Protein AF-A0A9W6P250-F1 (afdb_monomer)

Nearest PDB structures (foldseek):
  8t8f-assembly1_E  TM=4.860E-01  e=4.237E+00  Saccharomyces cerevisiae W303
  5y05-assembly1_A  TM=2.561E-01  e=8.792E+00  Mycolicibacterium smegmatis MC2 155

pLDDT: mean 87.04, std 11.25, range [36.97, 97.5]

Sequence (200 aa):
MFTAMTPAPVFSLAELEAMNHQEFKAIVSGNLGDEHEELWELLSGIKLYPRTRAVLVDLLQTIALHANTERVELDRLKAECLAEGPEARSRFFGARSDYESRKRRRNGFKRLVEARMQRLKTAKRNNHETHQARNHDRHRLGLCNLALAVHQHRDSMLEEGITPDKHDLVLWEALEKIEVEMGGRVISLAQAIEYGHWTD

Secondary structure (DSSP, 8-state):
-----PPPP---HHHHHHS-HHHHHHHHHHT-SGGGHHHHHHHTSTTTHHHHHHHHHHHHHHHHHHHHHHHHHHHHHHHHHHHH-GGGHHHHHHHHHHHHHHHHHHHHHHHHHHHHHHHHHHHHHHHHHHHHHHHHHHHHHHHHHHHHHHHHHHHHHHHTTPPPPHHHHHHHHHHHH-EEEETTEEEEHHHHHHTTSS--

Mean predicted aligned error: 10.79 Å

Radius of gyration: 32.38 Å; Cα contacts (8 Å, |Δi|>4): 98; chains: 1; bounding box: 68×55×90 Å

Solvent-accessible surface area (backbone atoms only — not comparable to full-atom values): 11361 Å² total; per-residue (Å²): 135,84,76,79,80,71,78,71,84,87,76,53,72,68,58,66,68,70,46,54,74,66,59,45,41,50,52,56,69,75,52,54,58,83,86,39,56,71,60,51,54,57,43,47,30,83,86,37,30,66,59,47,50,50,46,51,52,50,50,54,50,51,52,52,51,51,54,50,52,55,48,52,52,50,53,51,47,46,53,52,26,62,74,69,35,80,80,35,45,60,61,45,52,53,55,50,51,53,48,53,55,51,50,51,54,51,52,52,54,49,51,39,50,50,53,52,51,50,50,44,51,50,52,51,48,53,53,49,53,53,51,48,51,53,49,50,52,52,50,49,51,52,51,49,53,49,51,49,54,54,50,53,51,52,52,52,33,60,74,70,67,52,83,75,52,73,68,52,53,53,56,53,51,49,34,58,69,41,71,45,82,55,96,95,40,78,42,30,48,48,55,40,43,76,70,58,76,60,69,136

Structure (mmCIF, N/CA/C/O backbone):
data_AF-A0A9W6P250-F1
#
_entry.id   AF-A0A9W6P250-F1
#
loop_
_atom_site.group_PDB
_atom_site.id
_atom_site.type_symbol
_atom_site.label_atom_id
_atom_site.label_alt_id
_atom_site.label_comp_id
_atom_site.label_asym_id
_atom_site.label_entity_id
_atom_site.label_seq_id
_atom_site.pdbx_PDB_ins_code
_atom_site.Cartn_x
_atom_site.Cartn_y
_atom_site.Cartn_z
_atom_site.occupancy
_atom_site.B_iso_or_equiv
_atom_site.auth_seq_id
_atom_site.auth_comp_id
_atom_site.auth_asym_id
_atom_site.auth_atom_id
_atom_site.pdbx_PDB_model_num
ATOM 1 N N . MET A 1 1 ? 12.277 31.269 -12.323 1.00 36.97 1 MET A N 1
ATOM 2 C CA . MET A 1 1 ? 11.234 30.702 -13.204 1.00 36.97 1 MET A CA 1
ATOM 3 C C . MET A 1 1 ? 10.241 30.006 -12.288 1.00 36.97 1 MET A C 1
ATOM 5 O O . MET A 1 1 ? 10.589 28.980 -11.725 1.00 36.97 1 MET A O 1
ATOM 9 N N . PHE A 1 2 ? 9.098 30.633 -12.010 1.00 37.00 2 PHE A N 1
ATOM 10 C CA . PHE A 1 2 ? 8.054 30.036 -11.175 1.00 37.00 2 PHE A CA 1
ATOM 11 C C . PHE 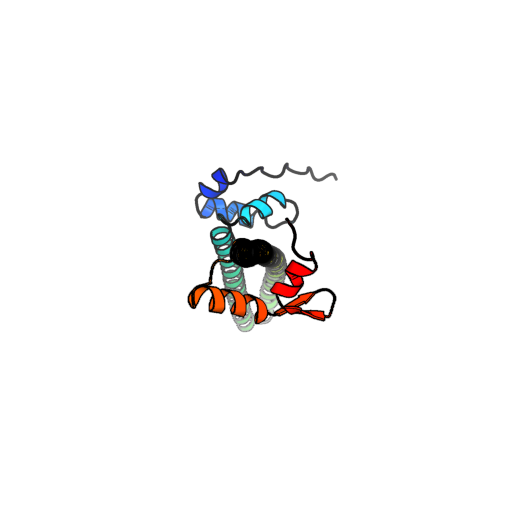A 1 2 ? 7.327 28.985 -12.013 1.00 37.00 2 PHE A C 1
ATOM 13 O O . PHE A 1 2 ? 6.657 29.328 -12.985 1.00 37.00 2 PHE A O 1
ATOM 20 N N . THR A 1 3 ? 7.507 27.709 -11.683 1.00 41.84 3 THR A N 1
ATOM 21 C CA . THR A 1 3 ? 6.688 26.630 -12.232 1.00 41.84 3 THR A CA 1
ATOM 22 C C . THR A 1 3 ? 5.269 26.869 -11.734 1.00 41.84 3 THR A C 1
ATOM 24 O O . THR A 1 3 ? 5.033 26.857 -10.527 1.00 41.84 3 THR A O 1
ATOM 27 N N . ALA A 1 4 ? 4.339 27.160 -12.642 1.00 40.16 4 ALA A N 1
ATOM 28 C CA . ALA A 1 4 ? 2.928 27.249 -12.305 1.00 40.16 4 ALA A CA 1
ATOM 29 C C . ALA A 1 4 ? 2.511 25.916 -11.667 1.00 40.16 4 ALA A C 1
ATOM 31 O O . ALA A 1 4 ? 2.527 24.882 -12.337 1.00 40.16 4 ALA A O 1
ATOM 32 N N . MET A 1 5 ? 2.198 25.933 -10.366 1.00 43.16 5 MET A N 1
ATOM 33 C CA . MET A 1 5 ? 1.548 24.812 -9.692 1.00 43.16 5 MET A CA 1
ATOM 34 C C . MET A 1 5 ? 0.219 24.605 -10.406 1.00 43.16 5 MET A C 1
ATOM 36 O O . MET A 1 5 ? -0.715 25.390 -10.255 1.00 43.16 5 MET A O 1
ATOM 40 N N . THR A 1 6 ? 0.174 23.597 -11.269 1.00 49.22 6 THR A N 1
ATOM 41 C CA . THR A 1 6 ? -1.078 23.154 -11.871 1.00 49.22 6 THR A CA 1
ATOM 42 C C . THR A 1 6 ? -1.951 22.700 -10.700 1.00 49.22 6 THR A C 1
ATOM 44 O O . THR A 1 6 ? -1.453 21.923 -9.881 1.00 49.22 6 THR A O 1
ATOM 47 N N . PRO A 1 7 ? -3.177 23.229 -10.531 1.00 53.69 7 PRO A N 1
ATOM 48 C CA . PRO A 1 7 ? -4.019 22.841 -9.408 1.00 53.69 7 PRO A CA 1
ATOM 49 C C . PRO A 1 7 ? -4.173 21.321 -9.426 1.00 53.69 7 PRO A C 1
ATOM 51 O O . PRO A 1 7 ? -4.447 20.741 -10.481 1.00 53.69 7 PRO A O 1
ATOM 54 N N . ALA A 1 8 ? -3.919 20.683 -8.281 1.00 57.66 8 ALA A N 1
ATOM 55 C CA . ALA A 1 8 ? -4.040 19.241 -8.161 1.00 57.66 8 ALA A CA 1
ATOM 56 C C . ALA A 1 8 ? -5.457 18.839 -8.603 1.00 57.66 8 ALA A C 1
ATOM 58 O O . ALA A 1 8 ? -6.427 19.471 -8.171 1.00 57.66 8 ALA A O 1
ATOM 59 N N . PRO A 1 9 ? -5.604 17.849 -9.496 1.00 62.81 9 PRO A N 1
ATOM 60 C CA . PRO A 1 9 ? -6.921 17.401 -9.909 1.00 62.81 9 PRO A CA 1
ATOM 61 C C . PRO A 1 9 ? -7.667 16.862 -8.684 1.00 62.81 9 PRO A C 1
ATOM 63 O O . PRO A 1 9 ? -7.231 15.906 -8.042 1.00 62.81 9 PRO A O 1
ATOM 66 N N . VAL A 1 10 ? -8.779 17.513 -8.345 1.00 75.25 10 VAL A N 1
ATOM 67 C CA . VAL A 1 10 ? -9.647 17.100 -7.243 1.00 75.25 10 VAL A CA 1
ATOM 68 C C . VAL A 1 10 ? -10.503 15.951 -7.756 1.00 75.25 10 VAL A C 1
ATOM 70 O O . VAL A 1 10 ? -11.406 16.163 -8.559 1.00 75.25 10 VAL A O 1
ATOM 73 N N . PHE A 1 11 ? -10.191 14.732 -7.324 1.00 83.50 11 PHE A N 1
ATOM 74 C CA . PHE A 1 11 ? -10.988 13.547 -7.627 1.00 83.50 11 PHE A CA 1
ATOM 75 C C . PHE A 1 11 ? -11.853 13.183 -6.428 1.00 83.50 11 PHE A C 1
ATOM 77 O O . PHE A 1 11 ? -11.370 13.110 -5.299 1.00 83.50 11 PHE A O 1
ATOM 84 N N . SER A 1 12 ? -13.121 12.883 -6.671 1.00 87.25 12 SER A N 1
ATOM 85 C CA . SER A 1 12 ? -13.984 12.254 -5.679 1.00 87.25 12 SER A CA 1
ATOM 86 C C . SER A 1 12 ? -13.833 10.730 -5.699 1.00 87.25 12 SER A C 1
ATOM 88 O O . SER A 1 12 ? -13.485 10.112 -6.709 1.00 87.25 12 SER A O 1
ATOM 90 N N . LEU A 1 13 ? -14.154 10.089 -4.572 1.00 86.56 13 LEU A N 1
ATOM 91 C CA . LEU A 1 13 ? -14.178 8.627 -4.467 1.00 86.56 13 LEU A CA 1
ATOM 92 C C . LEU A 1 13 ? -15.123 7.991 -5.503 1.00 86.56 13 LEU A C 1
ATOM 94 O O . LEU A 1 13 ? -14.776 6.978 -6.103 1.00 86.56 13 LEU A O 1
ATOM 98 N N . ALA A 1 14 ? -16.292 8.599 -5.730 1.00 88.19 14 ALA A N 1
ATOM 99 C CA . ALA A 1 14 ? -17.288 8.102 -6.676 1.00 88.19 14 ALA A CA 1
ATOM 100 C C . ALA A 1 14 ? -16.776 8.129 -8.125 1.00 88.19 14 ALA A C 1
ATOM 102 O O . ALA A 1 14 ? -16.990 7.173 -8.869 1.00 88.19 14 ALA A O 1
ATOM 103 N N . GLU A 1 15 ? -16.051 9.181 -8.512 1.00 90.38 15 GLU A N 1
ATOM 104 C CA . GLU A 1 15 ? -15.435 9.273 -9.840 1.00 90.38 15 GLU A CA 1
ATOM 105 C C . GLU A 1 15 ? -14.370 8.189 -10.029 1.00 90.38 15 GLU A C 1
ATOM 107 O O . GLU A 1 15 ? -14.387 7.481 -11.032 1.00 90.38 15 GLU A O 1
ATOM 112 N N . LEU A 1 16 ? -13.485 7.994 -9.045 1.00 91.19 16 LEU A N 1
ATOM 113 C CA . LEU A 1 16 ? -12.437 6.967 -9.109 1.00 91.19 16 LEU A CA 1
ATOM 114 C C . LEU A 1 16 ? -13.002 5.537 -9.146 1.00 91.19 16 LEU A C 1
ATOM 116 O O . LEU A 1 16 ? -12.419 4.653 -9.780 1.00 91.19 16 LEU A O 1
ATOM 120 N N . GLU A 1 17 ? -14.126 5.294 -8.471 1.00 90.50 17 GLU A N 1
ATOM 121 C CA . GLU A 1 17 ? -14.834 4.012 -8.518 1.00 90.50 17 GLU A CA 1
ATOM 122 C C . GLU A 1 17 ? -15.457 3.760 -9.897 1.00 90.50 17 GLU A C 1
ATOM 124 O O . GLU A 1 17 ? -15.308 2.659 -10.434 1.00 90.50 17 GLU A O 1
ATOM 129 N N . ALA A 1 18 ? -16.092 4.779 -10.483 1.00 92.56 18 ALA A N 1
ATOM 130 C CA . ALA A 1 18 ? -16.782 4.692 -11.769 1.00 92.56 18 ALA A CA 1
ATOM 131 C C . ALA A 1 18 ? -15.837 4.602 -12.981 1.00 92.56 18 ALA A C 1
ATOM 133 O O . ALA A 1 18 ? -16.236 4.082 -14.024 1.00 92.56 18 ALA A O 1
ATOM 134 N N . MET A 1 19 ? -14.593 5.080 -12.858 1.00 93.75 19 MET A N 1
ATOM 135 C CA . MET A 1 19 ? -13.595 5.010 -13.931 1.00 93.75 19 MET A CA 1
ATOM 136 C C . MET A 1 19 ? -13.362 3.577 -14.401 1.00 93.75 19 MET A C 1
ATOM 138 O O . MET A 1 19 ? -13.352 2.629 -13.606 1.00 93.75 19 MET A O 1
ATOM 142 N N . ASN A 1 20 ? -13.051 3.412 -15.685 1.00 94.69 20 ASN A N 1
ATOM 143 C CA . ASN A 1 20 ? -12.596 2.127 -16.203 1.00 94.69 20 ASN A CA 1
ATOM 144 C C . ASN A 1 20 ? -11.136 1.840 -15.788 1.00 94.69 20 ASN A C 1
ATOM 146 O O . ASN A 1 20 ? -10.434 2.679 -15.216 1.00 94.69 20 ASN A O 1
ATOM 150 N N . HIS A 1 21 ? -10.658 0.613 -16.018 1.00 92.06 21 HIS A N 1
ATOM 151 C CA . HIS A 1 21 ? -9.320 0.212 -15.571 1.00 92.06 21 HIS A CA 1
ATOM 152 C C . HIS A 1 21 ? -8.196 1.060 -16.193 1.00 92.06 21 HIS A C 1
ATOM 154 O O . HIS A 1 21 ? -7.233 1.377 -15.498 1.00 92.06 21 HIS A O 1
ATOM 160 N N . GLN A 1 22 ? -8.321 1.443 -17.466 1.00 92.81 22 GLN A N 1
ATOM 161 C CA . GLN A 1 22 ? -7.284 2.185 -18.187 1.00 92.81 22 GLN A CA 1
ATOM 162 C C . GLN A 1 22 ? -7.201 3.642 -17.730 1.00 92.81 22 GLN A C 1
ATOM 164 O O . GLN A 1 22 ? -6.106 4.133 -17.471 1.00 92.81 22 GLN A O 1
ATOM 169 N N . GLU A 1 23 ? -8.343 4.302 -17.551 1.00 93.69 23 GLU A N 1
ATOM 170 C CA . GLU A 1 23 ? -8.427 5.654 -16.985 1.00 93.69 23 GLU A CA 1
ATOM 171 C C . GLU A 1 23 ? -7.832 5.686 -15.580 1.00 93.69 23 GLU A C 1
ATOM 173 O O . GLU A 1 23 ? -6.948 6.485 -15.283 1.00 93.69 23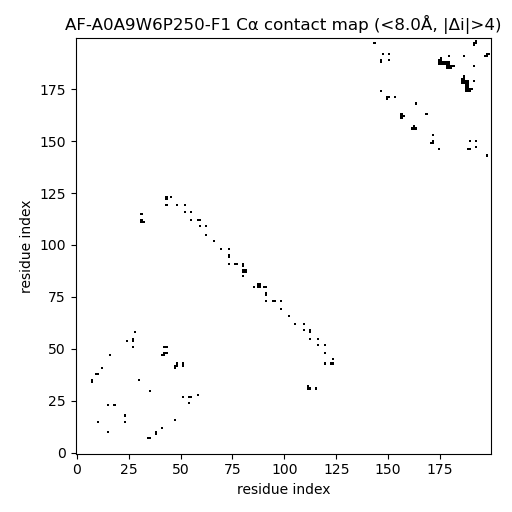 GLU A O 1
ATOM 178 N N . PHE A 1 24 ? -8.242 4.737 -14.738 1.00 94.31 24 PHE A N 1
ATOM 179 C CA . PHE A 1 24 ? -7.730 4.627 -13.380 1.00 94.31 24 PHE A CA 1
ATOM 180 C C . PHE A 1 24 ? -6.215 4.375 -13.361 1.00 94.31 24 PHE A C 1
ATOM 182 O O . PHE A 1 24 ? -5.486 4.998 -12.589 1.00 94.31 24 PHE A O 1
ATOM 189 N N . LYS A 1 25 ? -5.708 3.506 -14.244 1.00 94.94 25 LYS A N 1
ATOM 190 C CA . LYS A 1 25 ? -4.267 3.271 -14.400 1.00 94.94 25 LYS A CA 1
ATOM 191 C C . LYS A 1 25 ? -3.529 4.535 -14.844 1.00 94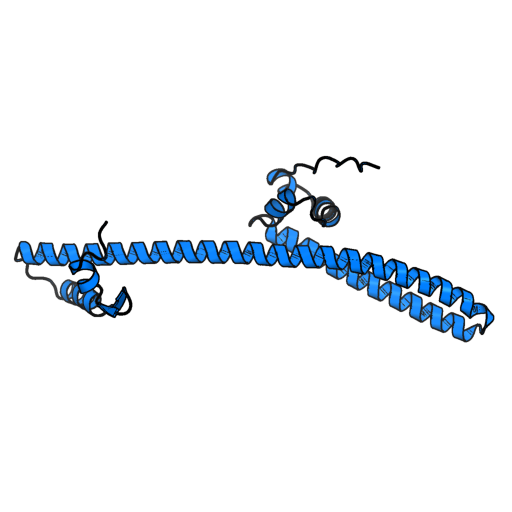.94 25 LYS A C 1
ATOM 193 O O . LYS A 1 25 ? -2.462 4.823 -14.301 1.00 94.94 25 LYS A O 1
ATOM 198 N N . ALA A 1 26 ? -4.086 5.298 -15.784 1.00 93.75 26 ALA A N 1
ATOM 199 C CA . ALA A 1 26 ? -3.510 6.560 -16.236 1.00 93.75 26 ALA A CA 1
ATOM 200 C C . ALA A 1 26 ? -3.403 7.564 -15.078 1.00 93.75 26 ALA A C 1
ATOM 202 O O . ALA A 1 26 ? -2.320 8.104 -14.857 1.00 93.75 26 ALA A O 1
ATOM 203 N N . ILE A 1 27 ? -4.460 7.714 -14.271 1.00 93.31 27 ILE A N 1
ATOM 204 C CA . ILE A 1 27 ? -4.444 8.565 -13.073 1.00 93.31 27 ILE A CA 1
ATOM 205 C C . ILE A 1 27 ? -3.381 8.103 -12.075 1.00 93.31 27 ILE A C 1
ATOM 207 O O . ILE A 1 27 ? -2.531 8.898 -11.680 1.00 93.31 27 ILE A O 1
ATOM 211 N N . VAL A 1 28 ? -3.353 6.821 -11.705 1.00 93.69 28 VAL A N 1
ATOM 212 C CA . VAL A 1 28 ? -2.367 6.312 -10.736 1.00 93.69 28 VAL A CA 1
ATOM 213 C C . VAL A 1 28 ? -0.932 6.506 -11.237 1.00 93.69 28 VAL A C 1
ATOM 215 O O . VAL A 1 28 ? -0.065 6.924 -10.474 1.00 93.69 28 VAL A O 1
ATOM 218 N N . SER A 1 29 ? -0.667 6.217 -12.514 1.00 93.25 29 SER A N 1
ATOM 219 C CA . SER A 1 29 ? 0.679 6.320 -13.095 1.00 93.25 29 SER A CA 1
ATOM 220 C C . SER A 1 29 ? 1.143 7.762 -13.328 1.00 93.25 29 SER A C 1
ATOM 222 O O . SER A 1 29 ? 2.336 8.036 -13.208 1.00 93.25 29 SER A O 1
ATOM 224 N N . GLY A 1 30 ? 0.216 8.676 -13.629 1.00 91.75 30 GLY A N 1
ATOM 225 C CA . GLY A 1 30 ? 0.497 10.094 -13.848 1.00 91.75 30 GLY A CA 1
ATOM 226 C C . GLY A 1 30 ? 0.711 10.884 -12.557 1.00 91.75 30 GLY A C 1
ATOM 227 O O . GLY A 1 30 ? 1.373 11.911 -12.593 1.00 91.75 30 GLY A O 1
ATOM 228 N N . ASN A 1 31 ? 0.212 10.382 -11.423 1.00 92.38 31 ASN A N 1
ATOM 229 C CA . ASN A 1 31 ? 0.215 11.089 -10.140 1.00 92.38 31 ASN A CA 1
ATOM 230 C C . ASN A 1 31 ? 1.065 10.368 -9.072 1.00 92.38 31 ASN A C 1
ATOM 232 O O . ASN A 1 31 ? 0.695 10.326 -7.903 1.00 92.38 31 ASN A O 1
ATOM 236 N N . LEU A 1 32 ? 2.195 9.751 -9.442 1.00 91.69 32 LEU A N 1
ATOM 237 C CA . LEU A 1 32 ? 3.056 9.025 -8.487 1.00 91.69 32 LEU A CA 1
ATOM 238 C C . LEU A 1 32 ? 3.880 9.938 -7.556 1.00 91.69 32 LEU A C 1
ATOM 240 O O . LEU A 1 32 ? 4.385 9.449 -6.540 1.00 91.69 32 LEU A O 1
ATOM 244 N N . GLY A 1 33 ? 4.042 11.216 -7.908 1.00 86.62 33 GLY A N 1
ATOM 245 C CA . GLY A 1 33 ? 4.816 12.206 -7.151 1.00 86.62 33 GLY A CA 1
ATOM 246 C C . GLY A 1 33 ? 4.142 12.659 -5.853 1.00 86.62 33 GLY A C 1
ATOM 247 O O . GLY A 1 33 ? 2.986 12.324 -5.593 1.00 86.62 33 GLY A O 1
ATOM 248 N N . ASP A 1 34 ? 4.894 13.359 -5.001 1.00 79.19 34 ASP A N 1
ATOM 249 C CA . ASP A 1 34 ? 4.494 13.803 -3.650 1.00 79.19 34 ASP A CA 1
ATOM 250 C C . ASP A 1 34 ? 3.472 14.945 -3.649 1.00 79.19 34 ASP A C 1
ATOM 252 O O . ASP A 1 34 ? 2.765 15.156 -2.669 1.00 79.19 34 ASP A O 1
ATOM 256 N N . GLU A 1 35 ? 3.315 15.612 -4.783 1.00 82.00 35 GLU A N 1
ATOM 257 C CA . GLU A 1 35 ? 2.376 16.704 -5.023 1.00 82.00 35 GLU A CA 1
ATOM 258 C C . GLU A 1 35 ? 0.883 16.301 -4.991 1.00 82.00 35 GLU A C 1
ATOM 260 O O . GLU A 1 35 ? 0.016 17.172 -5.018 1.00 82.00 35 GLU A O 1
ATOM 265 N N . HIS A 1 36 ? 0.559 15.005 -4.908 1.00 84.06 36 HIS A N 1
ATOM 266 C CA . HIS A 1 36 ? -0.816 14.483 -4.993 1.00 84.06 36 HIS A CA 1
ATOM 267 C C . HIS A 1 36 ? -1.265 13.732 -3.735 1.00 84.06 36 HIS A C 1
ATOM 269 O O . HIS A 1 36 ? -1.912 12.687 -3.811 1.00 84.06 36 HIS A O 1
ATOM 275 N N . GLU A 1 37 ? -0.897 14.239 -2.564 1.00 85.00 37 GLU A N 1
ATOM 276 C CA . GLU A 1 37 ? -1.106 13.549 -1.292 1.00 85.00 37 GLU A CA 1
ATOM 277 C C . GLU A 1 37 ? -2.572 13.181 -1.012 1.00 85.00 37 GLU A C 1
ATOM 279 O O . GLU A 1 37 ? -2.863 12.030 -0.685 1.00 85.00 37 GLU A O 1
ATOM 284 N N . GLU A 1 38 ? -3.495 14.115 -1.243 1.00 86.94 38 GLU A N 1
ATOM 285 C CA . GLU A 1 38 ? -4.940 13.929 -1.037 1.00 86.94 38 GLU A CA 1
ATOM 286 C C . GLU A 1 38 ? -5.509 12.795 -1.910 1.00 86.94 38 GLU A C 1
ATOM 288 O O . GLU A 1 38 ? -6.278 11.948 -1.451 1.00 86.94 38 GLU A O 1
ATOM 293 N N . LEU A 1 39 ? -5.063 12.703 -3.169 1.00 90.50 39 LEU A N 1
ATOM 294 C CA . LEU A 1 39 ? -5.424 11.598 -4.058 1.00 90.50 39 LEU A CA 1
ATOM 295 C C . LEU A 1 39 ? -4.915 10.262 -3.499 1.00 90.50 39 LEU A C 1
ATOM 297 O O . LEU A 1 39 ? -5.621 9.255 -3.546 1.00 90.50 39 LEU A O 1
ATOM 301 N N . TRP A 1 40 ? -3.701 10.229 -2.949 1.00 91.56 40 TRP A N 1
ATOM 302 C CA . TRP A 1 40 ? -3.136 9.005 -2.382 1.00 91.56 40 TRP A CA 1
ATOM 303 C C . TRP A 1 40 ? -3.826 8.548 -1.103 1.00 91.56 40 TRP A C 1
ATOM 305 O O . TRP A 1 40 ? -3.863 7.340 -0.851 1.00 91.56 40 TRP A O 1
ATOM 315 N N . GLU A 1 41 ? -4.401 9.460 -0.324 1.00 89.62 41 GLU A N 1
ATOM 316 C CA . GLU A 1 41 ? -5.274 9.106 0.796 1.00 89.62 41 GLU A CA 1
ATOM 317 C C . GLU A 1 41 ? -6.538 8.394 0.301 1.00 89.62 41 GLU A C 1
ATOM 319 O O . GLU A 1 41 ? -6.851 7.300 0.780 1.00 89.62 41 GLU A O 1
ATOM 324 N N . LEU A 1 42 ? -7.192 8.930 -0.737 1.00 91.19 42 LEU A N 1
ATOM 325 C CA . LEU A 1 42 ? -8.357 8.298 -1.369 1.00 91.19 42 LEU A CA 1
ATOM 326 C C . LEU A 1 42 ? -8.018 6.925 -1.967 1.00 91.19 42 LEU A C 1
ATOM 328 O O . LEU A 1 42 ? -8.709 5.937 -1.705 1.00 91.19 42 LEU A O 1
ATOM 332 N N . LEU A 1 43 ? -6.922 6.833 -2.727 1.00 92.56 43 LEU A N 1
ATOM 333 C CA . LEU A 1 43 ? -6.459 5.593 -3.362 1.00 92.56 43 LEU A CA 1
ATOM 334 C C . LEU A 1 43 ? -6.027 4.519 -2.353 1.00 92.56 43 LEU A C 1
ATOM 336 O O . LEU A 1 43 ? -6.043 3.328 -2.684 1.00 92.56 43 LEU A O 1
ATOM 340 N N . SER A 1 44 ? -5.637 4.930 -1.142 1.00 91.69 44 SER A N 1
ATOM 341 C CA . SER A 1 44 ? -5.296 4.035 -0.029 1.00 91.69 44 SER A CA 1
ATOM 342 C C . SER A 1 44 ? -6.511 3.618 0.804 1.00 91.69 44 SER A C 1
ATOM 344 O O . SER A 1 44 ? -6.388 2.751 1.673 1.00 91.69 44 SER A O 1
ATOM 346 N N . GLY A 1 45 ? -7.682 4.197 0.529 1.00 88.31 45 GLY A N 1
ATOM 347 C CA . GLY A 1 45 ? -8.941 3.845 1.167 1.00 88.31 45 GLY A CA 1
ATOM 348 C C . GLY A 1 45 ? -9.346 2.392 0.910 1.00 88.31 45 GLY A C 1
ATOM 349 O O . GLY A 1 45 ? -9.013 1.795 -0.114 1.00 88.31 45 GLY A O 1
ATOM 350 N N . ILE A 1 46 ? -10.114 1.819 1.842 1.00 86.50 46 ILE A N 1
ATOM 351 C CA . ILE A 1 46 ? -10.497 0.393 1.851 1.00 86.50 46 ILE A CA 1
ATOM 352 C C . ILE A 1 46 ? -11.114 -0.053 0.517 1.00 86.50 46 ILE A C 1
ATOM 354 O O . ILE A 1 46 ? -10.815 -1.145 0.037 1.00 86.50 46 ILE A O 1
ATOM 358 N N . LYS A 1 47 ? -11.944 0.801 -0.093 1.00 89.44 47 LYS A N 1
ATOM 359 C CA . LYS A 1 47 ? -12.649 0.487 -1.339 1.00 89.44 47 LYS A CA 1
ATOM 360 C C . LYS A 1 47 ? -11.725 0.420 -2.559 1.00 89.44 47 LYS A C 1
ATOM 362 O O . LYS A 1 47 ? -11.855 -0.490 -3.372 1.00 89.44 47 LYS A O 1
ATOM 367 N N . LEU A 1 48 ? -10.773 1.348 -2.676 1.00 93.31 48 LEU A N 1
ATOM 368 C CA . LEU A 1 48 ? -9.878 1.440 -3.836 1.00 93.31 48 LEU A CA 1
ATOM 369 C C . LEU A 1 48 ? -8.575 0.655 -3.656 1.00 93.31 48 LEU A C 1
ATOM 371 O O . LEU A 1 48 ? -7.944 0.300 -4.652 1.00 93.31 48 LEU A O 1
ATOM 375 N N . TYR A 1 49 ? -8.203 0.304 -2.421 1.00 93.50 49 TYR A N 1
ATOM 376 C CA . TYR A 1 49 ? -6.950 -0.379 -2.093 1.00 93.50 49 TYR A CA 1
ATOM 377 C C . TYR A 1 49 ? -6.619 -1.570 -3.013 1.00 93.50 49 TYR A C 1
ATOM 379 O O . TYR A 1 49 ? -5.500 -1.611 -3.539 1.00 93.50 49 TYR A O 1
ATOM 387 N N . PRO A 1 50 ? -7.529 -2.543 -3.254 1.00 93.62 50 PRO A N 1
ATOM 388 C CA . PRO A 1 50 ? -7.198 -3.703 -4.083 1.00 93.62 50 PRO A CA 1
ATOM 389 C C . PRO A 1 50 ? -6.869 -3.301 -5.521 1.00 93.62 50 PRO A C 1
ATOM 391 O O . PRO A 1 50 ? -5.923 -3.821 -6.115 1.00 93.62 50 PRO A O 1
ATOM 394 N N . ARG A 1 51 ? -7.620 -2.332 -6.052 1.00 95.56 51 ARG A N 1
ATOM 395 C CA . ARG A 1 51 ? -7.487 -1.821 -7.414 1.00 95.56 51 ARG A CA 1
ATOM 396 C C . ARG A 1 51 ? -6.206 -1.005 -7.580 1.00 95.56 51 ARG A C 1
ATOM 398 O O . ARG A 1 51 ? -5.438 -1.272 -8.501 1.00 95.56 51 ARG A O 1
ATOM 405 N N . THR A 1 52 ? -5.923 -0.088 -6.655 1.00 96.31 52 THR A N 1
ATOM 406 C CA . THR A 1 52 ? -4.669 0.683 -6.605 1.00 96.31 52 THR A CA 1
ATOM 407 C C . THR A 1 52 ? -3.464 -0.251 -6.539 1.00 96.31 52 THR A C 1
ATOM 409 O O . THR A 1 52 ? -2.519 -0.118 -7.316 1.00 96.31 52 THR A O 1
ATOM 412 N N . ARG A 1 53 ? -3.510 -1.261 -5.659 1.00 96.19 53 ARG A N 1
ATOM 413 C CA . ARG A 1 53 ? -2.440 -2.256 -5.542 1.00 96.19 53 ARG A CA 1
ATOM 414 C C . ARG A 1 53 ? -2.240 -3.027 -6.845 1.00 96.19 53 ARG A C 1
ATOM 416 O O . ARG A 1 53 ? -1.094 -3.233 -7.235 1.00 96.19 53 ARG A O 1
ATOM 423 N N . ALA A 1 54 ? -3.319 -3.464 -7.496 1.00 96.12 54 ALA A N 1
ATOM 424 C CA . ALA A 1 54 ? -3.242 -4.192 -8.760 1.00 96.12 54 ALA A CA 1
ATOM 425 C C . ALA A 1 54 ? -2.547 -3.361 -9.847 1.00 96.12 54 ALA A C 1
ATOM 427 O O . ALA A 1 54 ? -1.631 -3.863 -10.493 1.00 96.12 54 ALA A O 1
ATOM 428 N N . VAL A 1 55 ? -2.897 -2.076 -9.973 1.00 97.31 55 VAL A N 1
ATOM 429 C CA . VAL A 1 55 ? -2.232 -1.160 -10.912 1.00 97.31 55 VAL A CA 1
ATOM 430 C C . VAL A 1 55 ? -0.747 -1.001 -10.596 1.00 97.31 55 VAL A C 1
ATOM 432 O O . VAL A 1 55 ? 0.081 -1.099 -11.495 1.00 97.31 55 VAL A O 1
ATOM 435 N N . LEU A 1 56 ? -0.374 -0.788 -9.333 1.00 97.00 56 LEU A N 1
ATOM 436 C CA . LEU A 1 56 ? 1.039 -0.634 -8.974 1.00 97.00 56 LEU A CA 1
ATOM 437 C C . LEU A 1 56 ? 1.851 -1.912 -9.241 1.00 97.00 56 LEU A C 1
ATOM 439 O O . LEU A 1 56 ? 2.994 -1.829 -9.684 1.00 97.00 56 LEU A O 1
ATOM 443 N N . VAL A 1 57 ? 1.268 -3.093 -9.007 1.00 97.50 57 VAL A N 1
ATOM 444 C CA . VAL A 1 57 ? 1.896 -4.376 -9.365 1.00 97.50 57 VAL A CA 1
ATOM 445 C C . VAL A 1 57 ? 2.081 -4.487 -10.879 1.00 97.50 57 VAL A C 1
ATOM 447 O O . VAL A 1 57 ? 3.177 -4.822 -11.326 1.00 97.50 57 VAL A O 1
ATOM 450 N N . ASP A 1 58 ? 1.051 -4.162 -11.655 1.00 96.44 58 ASP A N 1
ATOM 451 C CA . ASP A 1 58 ? 1.092 -4.180 -13.120 1.00 96.44 58 ASP A CA 1
ATOM 452 C C . ASP A 1 58 ? 2.144 -3.204 -13.686 1.00 96.44 58 ASP A C 1
ATOM 454 O O . ASP A 1 58 ? 2.914 -3.549 -14.586 1.00 96.44 58 ASP A O 1
ATOM 458 N N . LEU A 1 59 ? 2.279 -2.011 -13.095 1.00 96.50 59 LEU A N 1
ATOM 459 C CA . LEU A 1 59 ? 3.339 -1.062 -13.447 1.00 96.50 59 LEU A CA 1
ATOM 460 C C . LEU A 1 59 ? 4.735 -1.642 -13.180 1.00 96.50 59 LEU A C 1
ATOM 462 O O . LEU A 1 59 ? 5.608 -1.549 -14.044 1.00 96.50 59 LEU A O 1
ATOM 466 N N . LEU A 1 60 ? 4.961 -2.286 -12.028 1.00 96.69 60 LEU A N 1
ATOM 467 C CA . LEU A 1 60 ? 6.245 -2.936 -11.723 1.00 96.69 60 LEU A CA 1
ATOM 468 C C . LEU A 1 60 ? 6.562 -4.085 -12.691 1.00 96.69 60 LEU A C 1
ATOM 470 O O . LEU A 1 60 ? 7.715 -4.236 -13.103 1.00 96.69 60 LEU A O 1
ATOM 474 N N . GLN A 1 61 ? 5.556 -4.867 -13.081 1.00 96.62 61 GLN A N 1
ATOM 475 C CA . GLN A 1 61 ? 5.706 -5.937 -14.070 1.00 96.62 61 GLN A CA 1
ATOM 476 C C . GLN A 1 61 ? 6.042 -5.376 -15.457 1.00 96.62 61 GLN A C 1
ATOM 478 O O . GLN A 1 61 ? 6.990 -5.842 -16.091 1.00 96.62 61 GLN A O 1
ATOM 483 N N . THR A 1 62 ? 5.348 -4.320 -15.889 1.00 95.56 62 THR A N 1
ATOM 484 C CA . THR A 1 62 ? 5.611 -3.622 -17.159 1.00 95.56 62 THR A CA 1
ATOM 485 C C . THR A 1 62 ? 7.041 -3.072 -17.202 1.00 95.56 62 THR A C 1
ATOM 487 O O . THR A 1 62 ? 7.769 -3.264 -18.176 1.00 95.56 62 THR A O 1
ATOM 490 N N . ILE A 1 63 ? 7.492 -2.449 -16.108 1.00 95.69 63 ILE A N 1
ATOM 491 C CA . ILE A 1 63 ? 8.867 -1.955 -15.947 1.00 95.69 63 ILE A CA 1
ATOM 492 C C . ILE A 1 63 ? 9.883 -3.092 -16.108 1.00 95.69 63 ILE A C 1
ATOM 494 O O . ILE A 1 63 ? 10.892 -2.919 -16.797 1.00 95.69 63 ILE A O 1
ATOM 498 N N . ALA A 1 64 ? 9.642 -4.239 -15.468 1.00 95.75 64 ALA A N 1
ATOM 499 C CA . ALA A 1 64 ? 10.532 -5.394 -15.540 1.00 95.75 64 ALA A CA 1
ATOM 500 C C . ALA A 1 64 ? 10.594 -5.979 -16.960 1.00 95.75 64 ALA A C 1
ATOM 502 O O . ALA A 1 64 ? 11.686 -6.267 -17.456 1.00 95.75 64 ALA A O 1
ATOM 503 N N . LEU A 1 65 ? 9.447 -6.083 -17.637 1.00 96.38 65 LEU A N 1
ATOM 504 C CA . LEU A 1 65 ? 9.355 -6.553 -19.019 1.00 96.38 65 LEU A CA 1
ATOM 505 C C . LEU A 1 65 ? 10.138 -5.644 -19.976 1.00 96.38 65 LEU A C 1
ATOM 507 O O . LEU A 1 65 ? 10.951 -6.128 -20.767 1.00 96.38 65 LEU A O 1
ATOM 511 N N . HIS A 1 66 ? 9.951 -4.326 -19.869 1.00 94.12 66 HIS A N 1
ATOM 512 C CA . HIS A 1 66 ? 10.681 -3.355 -20.687 1.00 94.12 66 HIS A CA 1
ATOM 513 C C . HIS A 1 66 ? 12.187 -3.417 -20.417 1.00 94.12 66 HIS A C 1
ATOM 515 O O . HIS A 1 66 ? 12.979 -3.441 -21.354 1.00 94.12 66 HIS A O 1
ATOM 521 N N . ALA A 1 67 ? 12.595 -3.513 -19.147 1.00 94.75 67 ALA A N 1
ATOM 522 C CA . ALA A 1 67 ? 14.004 -3.640 -18.782 1.00 94.75 67 ALA A CA 1
ATOM 523 C C . ALA A 1 67 ? 14.656 -4.884 -19.403 1.00 94.75 67 ALA A C 1
ATOM 525 O O . ALA A 1 67 ? 15.793 -4.812 -19.869 1.00 94.75 67 ALA A O 1
ATOM 526 N N . ASN A 1 68 ? 13.946 -6.015 -19.404 1.00 95.62 68 ASN A N 1
ATOM 527 C CA . ASN A 1 68 ? 14.450 -7.243 -20.003 1.00 95.62 68 ASN A CA 1
ATOM 528 C C . ASN A 1 68 ? 14.534 -7.132 -21.530 1.00 95.62 68 ASN A C 1
ATOM 530 O O . ASN A 1 68 ? 15.558 -7.494 -22.097 1.00 95.62 68 ASN A O 1
ATOM 534 N N . THR A 1 69 ? 13.500 -6.584 -22.170 1.00 95.88 69 THR A N 1
ATOM 535 C CA . THR A 1 69 ? 13.451 -6.397 -23.629 1.00 95.88 69 THR A CA 1
ATOM 536 C C . THR A 1 69 ? 14.602 -5.514 -24.107 1.00 95.88 69 THR A C 1
ATOM 538 O O . THR A 1 69 ? 15.363 -5.905 -24.984 1.00 95.88 69 THR A O 1
ATOM 541 N N . GLU A 1 70 ? 14.812 -4.363 -23.466 1.00 94.06 70 GLU A N 1
ATOM 542 C CA . GLU A 1 70 ? 15.916 -3.461 -23.812 1.00 94.06 70 GLU A CA 1
ATOM 543 C C . GLU A 1 70 ? 17.295 -4.094 -23.608 1.00 94.06 70 GLU A C 1
ATOM 545 O O . GLU A 1 70 ? 18.219 -3.822 -24.373 1.00 94.06 70 GLU A O 1
ATOM 550 N N . ARG A 1 71 ? 17.450 -4.924 -22.568 1.00 95.19 71 ARG A N 1
ATOM 551 C CA . ARG A 1 71 ? 18.696 -5.652 -22.316 1.00 95.19 71 ARG A CA 1
ATOM 552 C C . ARG A 1 71 ? 18.969 -6.666 -23.426 1.00 95.19 71 ARG A C 1
ATOM 554 O O . ARG A 1 71 ? 20.082 -6.692 -23.936 1.00 95.19 71 ARG A O 1
ATOM 561 N N . VAL A 1 72 ? 17.962 -7.455 -23.806 1.00 96.44 72 VAL A N 1
ATOM 562 C CA . VAL A 1 72 ? 18.074 -8.446 -24.887 1.00 96.44 72 VAL A CA 1
ATOM 563 C C . VAL A 1 72 ? 18.438 -7.767 -26.209 1.00 96.44 72 VAL A C 1
ATOM 565 O O . VAL A 1 72 ? 19.350 -8.229 -26.888 1.00 96.44 72 VAL A O 1
ATOM 568 N N . GLU A 1 73 ? 17.805 -6.639 -26.544 1.00 94.56 73 GLU A N 1
ATOM 569 C CA . GLU A 1 73 ? 18.148 -5.880 -27.755 1.00 94.56 73 GLU A CA 1
ATOM 570 C C . GLU A 1 73 ? 19.577 -5.326 -27.722 1.00 94.56 73 GLU A C 1
ATOM 572 O O . GLU A 1 73 ? 20.288 -5.378 -28.726 1.00 94.56 73 GLU A O 1
ATOM 577 N N . LEU A 1 74 ? 20.037 -4.828 -26.568 1.00 94.94 74 LEU A N 1
ATOM 578 C CA . LEU A 1 74 ? 21.413 -4.351 -26.431 1.00 94.94 74 LEU A CA 1
ATOM 579 C C . LEU A 1 74 ? 22.432 -5.495 -26.560 1.00 94.94 74 LEU A C 1
ATOM 581 O O . LEU A 1 74 ? 23.477 -5.309 -27.184 1.00 94.94 74 LEU A O 1
ATOM 585 N N . ASP A 1 75 ? 22.136 -6.665 -25.990 1.00 94.88 75 ASP A N 1
ATOM 586 C CA . ASP A 1 75 ? 22.982 -7.857 -26.093 1.00 94.88 75 ASP A CA 1
ATOM 587 C C . ASP A 1 75 ? 23.026 -8.392 -27.535 1.00 94.88 75 ASP A C 1
ATOM 589 O O . ASP A 1 75 ? 24.101 -8.756 -28.020 1.00 94.88 75 ASP A O 1
ATOM 593 N N . ARG A 1 76 ? 21.896 -8.359 -28.255 1.00 94.88 76 ARG A N 1
ATOM 594 C CA . ARG A 1 76 ? 21.830 -8.684 -29.688 1.00 94.88 76 ARG A CA 1
ATOM 595 C C . ARG A 1 76 ? 22.695 -7.733 -30.513 1.00 94.88 76 ARG A C 1
ATOM 597 O O . ARG A 1 76 ? 23.567 -8.188 -31.250 1.00 94.88 76 ARG A O 1
ATOM 604 N N . LEU A 1 77 ? 22.532 -6.423 -30.321 1.00 93.19 77 LEU A N 1
ATOM 605 C CA . LEU A 1 77 ? 23.331 -5.415 -31.022 1.00 93.19 77 LEU A CA 1
ATOM 606 C C . LEU A 1 77 ? 24.828 -5.556 -30.715 1.00 93.19 77 LEU A C 1
ATOM 608 O O . LEU A 1 77 ? 25.671 -5.369 -31.590 1.00 93.19 77 LEU A O 1
ATOM 612 N N . LYS A 1 78 ? 25.179 -5.913 -29.475 1.00 93.38 78 LYS A N 1
ATOM 613 C CA . LYS A 1 78 ? 26.565 -6.197 -29.095 1.00 93.38 78 LYS A CA 1
ATOM 614 C C . LYS A 1 78 ? 27.145 -7.347 -29.918 1.00 93.38 78 LYS A C 1
ATOM 616 O O . LYS A 1 78 ? 28.280 -7.235 -30.371 1.00 93.38 78 LYS A O 1
ATOM 621 N N . ALA A 1 79 ? 26.396 -8.436 -30.090 1.00 92.75 79 ALA A N 1
ATOM 622 C CA . ALA A 1 79 ? 26.830 -9.588 -30.876 1.00 92.75 79 ALA A CA 1
ATOM 623 C C . ALA A 1 79 ? 27.005 -9.232 -32.363 1.00 92.75 79 ALA A C 1
ATOM 625 O O . ALA A 1 79 ? 28.029 -9.577 -32.949 1.00 92.75 79 ALA A O 1
ATOM 626 N N . GLU A 1 80 ? 26.067 -8.474 -32.940 1.00 91.88 80 GLU A N 1
ATOM 627 C CA . GLU A 1 80 ? 26.136 -7.988 -34.328 1.00 91.88 80 GLU A CA 1
ATOM 628 C C . GLU A 1 80 ? 27.369 -7.098 -34.559 1.00 91.88 80 GLU A C 1
ATOM 630 O O . GLU A 1 80 ? 28.174 -7.358 -35.453 1.00 91.88 80 GLU A O 1
ATOM 635 N N . CYS A 1 81 ? 27.598 -6.103 -33.695 1.00 91.12 81 CYS A N 1
ATOM 636 C CA . CYS A 1 81 ? 28.766 -5.225 -33.794 1.00 91.12 81 CYS A CA 1
ATOM 637 C C . CYS A 1 81 ? 30.100 -5.965 -33.591 1.00 91.12 81 CYS A C 1
ATOM 639 O O . CYS A 1 81 ? 31.121 -5.539 -34.127 1.00 91.12 81 CYS A O 1
ATOM 641 N N . LEU A 1 82 ? 30.128 -7.046 -32.802 1.00 88.12 82 LEU A N 1
ATOM 642 C CA . LEU A 1 82 ? 31.330 -7.874 -32.647 1.00 88.12 82 LEU A CA 1
ATOM 643 C C . LEU A 1 82 ? 31.649 -8.662 -33.923 1.00 88.12 82 LEU A C 1
ATOM 645 O O . LEU A 1 82 ? 32.828 -8.821 -34.236 1.00 88.12 82 LEU A O 1
ATOM 649 N N . ALA A 1 83 ? 30.629 -9.118 -34.653 1.00 90.00 83 ALA A N 1
ATOM 650 C CA . ALA A 1 83 ? 30.792 -9.826 -35.922 1.00 90.00 83 ALA A CA 1
ATOM 651 C C . ALA A 1 83 ? 31.220 -8.894 -37.075 1.00 90.00 83 ALA A C 1
ATOM 653 O O . ALA A 1 83 ? 32.004 -9.302 -37.926 1.00 90.00 83 ALA A O 1
ATOM 654 N N . GLU A 1 84 ? 30.750 -7.642 -37.083 1.00 88.06 84 GLU A N 1
ATOM 655 C CA . GLU A 1 84 ? 31.059 -6.633 -38.115 1.00 88.06 84 GLU A CA 1
ATOM 656 C C . GLU A 1 84 ? 32.435 -5.952 -37.944 1.00 88.06 84 GLU A C 1
ATOM 658 O O . GLU A 1 84 ? 32.919 -5.282 -38.855 1.00 88.06 84 GLU A O 1
ATOM 663 N N . GLY A 1 85 ? 33.091 -6.115 -36.791 1.00 84.25 85 GLY A N 1
ATOM 664 C CA . GLY A 1 85 ? 34.440 -5.602 -36.551 1.00 84.25 85 GLY A CA 1
ATOM 665 C C . GLY A 1 85 ? 34.512 -4.185 -35.946 1.00 84.25 85 GLY A C 1
ATOM 666 O O . GLY A 1 85 ? 33.537 -3.661 -35.405 1.00 84.25 85 GLY A O 1
ATOM 667 N N . PRO A 1 86 ? 35.706 -3.556 -35.935 1.00 79.06 86 PRO A N 1
ATOM 668 C CA . PRO A 1 86 ? 35.981 -2.351 -35.143 1.00 79.06 86 PRO A CA 1
ATOM 669 C C . PRO A 1 86 ? 35.130 -1.127 -35.505 1.00 79.06 86 PRO A C 1
ATOM 671 O O . PRO A 1 86 ? 34.802 -0.340 -34.617 1.00 79.06 86 PRO A O 1
ATOM 674 N N . GLU A 1 87 ? 34.745 -0.983 -36.772 1.00 77.44 87 GLU A N 1
ATOM 675 C CA . GLU A 1 87 ? 33.968 0.157 -37.276 1.00 77.44 87 GLU A CA 1
ATOM 676 C C . GLU A 1 87 ? 32.534 0.175 -36.716 1.00 77.44 87 GLU A C 1
ATOM 678 O O . GLU A 1 87 ? 31.984 1.238 -36.422 1.00 77.44 87 GLU A O 1
ATOM 683 N N . ALA A 1 88 ? 31.965 -0.998 -36.421 1.00 81.50 88 ALA A N 1
ATOM 684 C CA . ALA A 1 88 ? 30.633 -1.130 -35.834 1.00 81.50 88 ALA A CA 1
ATOM 685 C C . ALA A 1 88 ? 30.587 -0.813 -34.325 1.00 81.50 88 ALA A C 1
ATOM 687 O O . ALA A 1 88 ? 29.503 -0.681 -33.746 1.00 81.50 88 ALA A O 1
ATOM 688 N N . ARG A 1 89 ? 31.740 -0.637 -33.656 1.00 83.00 89 ARG A N 1
ATOM 689 C CA . ARG A 1 89 ? 31.794 -0.351 -32.207 1.00 83.00 89 ARG A CA 1
ATOM 690 C C . ARG A 1 89 ? 31.141 0.980 -31.839 1.00 83.00 89 ARG A C 1
ATOM 692 O O . ARG A 1 89 ? 30.528 1.068 -30.778 1.00 83.00 89 ARG A O 1
ATOM 699 N N . SER A 1 90 ? 31.228 1.990 -32.707 1.00 86.06 90 SER A N 1
ATOM 700 C CA . SER A 1 90 ? 30.607 3.303 -32.473 1.00 86.06 90 SER A CA 1
ATOM 701 C C . SER A 1 90 ? 29.081 3.193 -32.317 1.00 86.06 90 SER A C 1
ATOM 703 O O . SER A 1 90 ? 28.508 3.733 -31.367 1.00 86.06 90 SER A O 1
ATOM 705 N N . ARG A 1 91 ? 28.432 2.379 -33.167 1.00 87.56 91 ARG A N 1
ATOM 706 C CA . ARG A 1 91 ? 26.988 2.084 -33.113 1.00 87.56 91 ARG A CA 1
ATOM 707 C C . ARG A 1 91 ? 26.582 1.455 -31.778 1.00 87.56 91 ARG A C 1
ATOM 709 O O . ARG A 1 91 ? 25.603 1.881 -31.166 1.00 87.56 91 ARG A O 1
ATOM 716 N N . PHE A 1 92 ? 27.366 0.493 -31.290 1.00 91.56 92 PHE A N 1
ATOM 717 C CA . PHE A 1 92 ? 27.128 -0.132 -29.988 1.00 91.56 92 PHE A CA 1
ATOM 718 C C . PHE A 1 92 ? 27.271 0.861 -28.824 1.00 91.56 92 PHE A C 1
ATOM 720 O O . PHE A 1 92 ? 26.432 0.875 -27.923 1.00 91.56 92 PHE A O 1
ATOM 727 N N . PHE A 1 93 ? 28.304 1.712 -28.826 1.00 91.38 93 PHE A N 1
ATOM 728 C CA . PHE A 1 93 ? 28.491 2.704 -27.761 1.00 91.38 93 PHE A CA 1
ATOM 729 C C . PHE A 1 93 ? 27.367 3.745 -27.720 1.00 91.38 93 PHE A C 1
ATOM 731 O O . PHE A 1 93 ? 26.907 4.077 -26.625 1.00 91.38 93 PHE A O 1
ATOM 738 N N . GLY A 1 94 ? 26.877 4.195 -28.881 1.00 92.12 94 GLY A N 1
ATOM 739 C CA . GLY A 1 94 ? 25.695 5.057 -28.971 1.00 92.12 94 GLY A CA 1
ATOM 740 C C . GLY A 1 94 ? 24.463 4.403 -28.341 1.00 92.12 94 GLY A C 1
ATOM 741 O O . GLY A 1 94 ? 23.896 4.929 -27.383 1.00 92.12 94 GLY A O 1
ATOM 742 N N . ALA A 1 95 ? 24.125 3.187 -28.779 1.00 92.50 95 ALA A N 1
ATOM 743 C CA . ALA A 1 95 ? 22.986 2.443 -28.242 1.00 92.50 95 ALA A CA 1
ATOM 744 C C . ALA A 1 95 ? 23.109 2.140 -26.737 1.00 92.50 95 ALA A C 1
ATOM 746 O O . ALA A 1 95 ? 22.119 2.178 -26.003 1.00 92.50 95 ALA A O 1
ATOM 747 N N . ARG A 1 96 ? 24.327 1.874 -26.249 1.00 94.38 96 ARG A N 1
ATOM 748 C CA . ARG A 1 96 ? 24.600 1.669 -24.821 1.00 94.38 96 ARG A CA 1
ATOM 749 C C . ARG A 1 96 ? 24.364 2.940 -24.004 1.00 94.38 96 ARG A C 1
ATOM 751 O O . ARG A 1 96 ? 23.825 2.851 -22.901 1.00 94.38 96 ARG A O 1
ATOM 758 N N . SER A 1 97 ? 24.757 4.103 -24.523 1.00 94.88 97 SER A N 1
ATOM 759 C CA . SER A 1 97 ? 24.493 5.396 -23.880 1.00 94.88 97 SER A CA 1
ATOM 760 C C . SER A 1 97 ? 22.988 5.640 -23.741 1.00 94.88 97 SER A C 1
ATOM 762 O O . SER A 1 97 ? 22.493 5.927 -22.644 1.00 94.88 97 SER A O 1
ATOM 764 N N . ASP A 1 98 ? 22.238 5.414 -24.822 1.00 94.06 98 ASP A N 1
ATOM 765 C CA . ASP A 1 98 ? 20.782 5.554 -24.829 1.00 94.06 98 ASP A CA 1
ATOM 766 C C . ASP A 1 98 ? 20.105 4.579 -23.862 1.00 94.06 98 ASP A C 1
ATOM 768 O O . ASP A 1 98 ? 19.197 4.963 -23.117 1.00 94.06 98 ASP A O 1
ATOM 772 N N . TYR A 1 99 ? 20.574 3.327 -23.825 1.00 95.31 99 TYR A N 1
ATOM 773 C CA . TYR A 1 99 ? 20.118 2.325 -22.866 1.00 95.31 99 TYR A CA 1
ATOM 774 C C . TYR A 1 99 ? 20.326 2.783 -21.419 1.00 95.31 99 TYR A C 1
ATOM 776 O O . TYR A 1 99 ? 19.392 2.719 -20.621 1.00 95.31 99 TYR A O 1
ATOM 784 N N . GLU A 1 100 ? 21.511 3.284 -21.058 1.00 95.38 100 GLU A N 1
ATOM 785 C CA . GLU A 1 100 ? 21.765 3.756 -19.691 1.00 95.38 100 GLU A CA 1
ATOM 786 C C . GLU A 1 100 ? 20.904 4.983 -19.340 1.00 95.38 100 GLU A C 1
ATOM 788 O O . GLU A 1 100 ? 20.398 5.080 -18.219 1.00 95.38 100 GLU A O 1
ATOM 793 N N . SER A 1 101 ? 20.647 5.883 -20.295 1.00 95.38 101 SER A N 1
ATOM 794 C CA . SER A 1 101 ? 19.715 7.006 -20.110 1.00 95.38 101 SER A CA 1
ATOM 795 C C . SER A 1 101 ? 18.275 6.532 -19.854 1.00 95.38 101 SER A C 1
ATOM 797 O O . SER A 1 101 ? 17.631 6.953 -18.884 1.00 95.38 101 SER A O 1
ATOM 7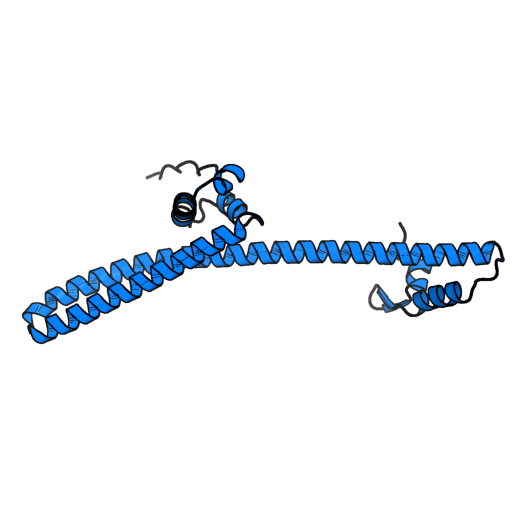99 N N . ARG A 1 102 ? 17.761 5.594 -20.665 1.00 94.25 102 ARG A N 1
ATOM 800 C CA . ARG A 1 102 ? 16.432 4.985 -20.460 1.00 94.25 102 ARG A CA 1
ATOM 801 C C . ARG A 1 102 ? 16.354 4.208 -19.147 1.00 94.25 102 ARG A C 1
ATOM 803 O O . ARG A 1 102 ? 15.386 4.366 -18.404 1.00 94.25 102 ARG A O 1
ATOM 810 N N . LYS A 1 103 ? 17.400 3.460 -18.796 1.00 95.50 103 LYS A N 1
ATOM 811 C CA . LYS A 1 103 ? 17.521 2.729 -17.528 1.00 95.50 103 LYS A CA 1
ATOM 812 C C . LYS A 1 103 ? 17.467 3.648 -16.315 1.00 95.50 103 LYS A C 1
ATOM 814 O O . LYS A 1 103 ? 16.768 3.322 -15.357 1.00 95.50 103 LYS A O 1
ATOM 819 N N . ARG A 1 104 ? 18.140 4.803 -16.341 1.00 95.75 104 ARG A N 1
ATOM 820 C CA . ARG A 1 104 ? 18.048 5.797 -15.256 1.00 95.75 104 ARG A CA 1
ATOM 821 C C . ARG A 1 104 ? 16.620 6.312 -15.086 1.00 95.75 104 ARG A C 1
ATOM 823 O O . ARG A 1 104 ? 16.110 6.278 -13.969 1.00 95.75 104 ARG A O 1
ATOM 830 N N . ARG A 1 105 ? 15.959 6.716 -16.178 1.00 94.12 105 ARG A N 1
ATOM 831 C CA . ARG A 1 105 ? 14.559 7.185 -16.146 1.00 94.12 105 ARG A CA 1
ATOM 832 C C . ARG A 1 105 ? 13.610 6.115 -15.611 1.00 94.12 105 ARG A C 1
ATOM 834 O O . ARG A 1 105 ? 12.845 6.377 -14.688 1.00 94.12 105 ARG A O 1
ATOM 841 N N . ARG A 1 106 ? 13.729 4.886 -16.119 1.00 95.25 106 ARG A N 1
ATOM 842 C CA . ARG A 1 106 ? 12.956 3.732 -15.649 1.00 95.25 106 ARG A CA 1
ATOM 843 C C . ARG A 1 106 ? 13.177 3.463 -14.162 1.00 95.25 106 ARG A C 1
ATOM 845 O O . ARG A 1 106 ? 12.213 3.224 -13.448 1.00 95.25 106 ARG A O 1
ATOM 852 N N . ASN A 1 107 ? 14.421 3.499 -13.686 1.00 95.12 107 ASN A N 1
ATOM 853 C CA . ASN A 1 107 ? 14.724 3.288 -12.271 1.00 95.12 107 ASN A CA 1
ATOM 854 C C . ASN A 1 107 ? 14.153 4.405 -11.387 1.00 95.12 107 ASN A C 1
ATOM 856 O O . ASN A 1 107 ? 13.697 4.117 -10.286 1.00 95.12 107 ASN A O 1
ATOM 860 N N . GLY A 1 108 ? 14.146 5.655 -11.863 1.00 94.81 108 GLY A N 1
ATOM 861 C CA . GLY A 1 108 ? 13.468 6.763 -11.186 1.00 94.81 108 GLY A CA 1
ATOM 862 C C . GLY A 1 108 ? 11.970 6.499 -11.040 1.00 94.81 108 GLY A C 1
ATOM 863 O O . GLY A 1 108 ? 11.453 6.498 -9.928 1.00 94.81 108 GLY A O 1
ATOM 864 N N . PHE A 1 109 ? 11.301 6.159 -12.143 1.00 94.75 109 PHE A N 1
ATOM 865 C CA . PHE A 1 109 ? 9.880 5.806 -12.133 1.00 94.75 109 PHE A CA 1
ATOM 866 C C . PHE A 1 109 ? 9.587 4.589 -11.238 1.00 94.75 109 PHE A C 1
ATOM 868 O O . PHE A 1 109 ? 8.672 4.623 -10.423 1.00 94.75 109 PHE A O 1
ATOM 875 N N . LYS A 1 110 ? 10.417 3.539 -11.309 1.00 96.19 110 LYS A N 1
ATOM 876 C CA . LYS A 1 110 ? 10.312 2.352 -10.449 1.00 96.19 110 LYS A CA 1
ATOM 877 C C . LYS A 1 110 ? 10.346 2.718 -8.964 1.00 96.19 110 LYS A C 1
ATOM 879 O O . LYS A 1 110 ? 9.514 2.221 -8.214 1.00 96.19 110 LYS A O 1
ATOM 884 N N . ARG A 1 111 ? 11.264 3.598 -8.549 1.00 96.38 111 ARG A N 1
ATOM 885 C CA . ARG A 1 111 ? 11.357 4.052 -7.151 1.00 96.38 111 ARG A CA 1
ATOM 886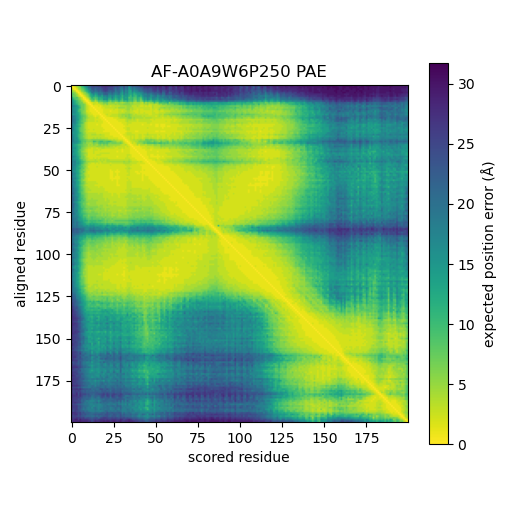 C C . ARG A 1 111 ? 10.088 4.765 -6.695 1.00 96.38 111 ARG A C 1
ATOM 888 O O . ARG A 1 111 ? 9.654 4.525 -5.576 1.00 96.38 111 ARG A O 1
ATOM 895 N N . LEU A 1 112 ? 9.479 5.586 -7.553 1.00 95.50 112 LEU A N 1
ATOM 896 C CA . LEU A 1 112 ? 8.205 6.244 -7.240 1.00 95.50 112 LEU A CA 1
ATOM 897 C C . LEU A 1 112 ? 7.085 5.213 -7.033 1.00 95.50 112 LEU A C 1
ATOM 899 O O . LEU A 1 112 ? 6.374 5.259 -6.032 1.00 95.50 112 LEU A O 1
ATOM 903 N N . VAL A 1 113 ? 6.978 4.224 -7.927 1.00 96.31 113 VAL A N 1
ATOM 904 C CA . VAL A 1 113 ? 6.000 3.130 -7.794 1.00 96.31 113 VAL A CA 1
ATOM 905 C C . VAL A 1 113 ? 6.236 2.321 -6.509 1.00 96.31 113 VAL A C 1
ATOM 907 O O . VAL A 1 113 ? 5.286 2.011 -5.790 1.00 96.31 113 VAL A O 1
ATOM 910 N N . GLU A 1 114 ? 7.491 1.996 -6.184 1.00 96.00 114 GLU A N 1
ATOM 911 C CA . GLU A 1 114 ? 7.858 1.268 -4.960 1.00 96.00 114 GLU A CA 1
ATOM 912 C C . GLU A 1 114 ? 7.554 2.073 -3.689 1.00 96.00 114 GLU A C 1
ATOM 914 O O . GLU A 1 114 ? 6.998 1.515 -2.739 1.00 96.00 114 GLU A O 1
ATOM 919 N N . ALA A 1 115 ? 7.843 3.376 -3.680 1.00 94.38 115 ALA A N 1
ATOM 920 C CA . ALA A 1 115 ? 7.513 4.268 -2.572 1.00 94.38 115 ALA A CA 1
ATOM 921 C C . ALA A 1 115 ? 5.998 4.301 -2.320 1.00 94.38 115 ALA A C 1
ATOM 923 O O . ALA A 1 115 ? 5.548 4.100 -1.188 1.00 94.38 115 ALA A O 1
ATOM 924 N N . ARG A 1 116 ? 5.193 4.439 -3.382 1.00 94.69 116 ARG A N 1
ATOM 925 C CA . ARG A 1 116 ? 3.726 4.411 -3.286 1.00 94.69 116 ARG A CA 1
ATOM 926 C C . ARG A 1 116 ? 3.181 3.056 -2.851 1.00 94.69 116 ARG A C 1
ATOM 928 O O . ARG A 1 116 ? 2.281 3.001 -2.016 1.00 94.69 116 ARG A O 1
ATOM 935 N N . MET A 1 117 ? 3.768 1.957 -3.320 1.00 95.31 117 MET A N 1
ATOM 936 C CA . MET A 1 117 ? 3.423 0.613 -2.849 1.00 95.31 117 MET A CA 1
ATOM 937 C C . MET A 1 117 ? 3.704 0.442 -1.351 1.00 95.31 117 MET A C 1
ATOM 939 O O . MET A 1 117 ? 2.898 -0.151 -0.631 1.00 95.31 117 MET A O 1
ATOM 943 N N . GLN A 1 118 ? 4.842 0.944 -0.867 1.00 94.12 118 GLN A N 1
ATOM 944 C CA . GLN A 1 118 ? 5.186 0.862 0.548 1.00 94.12 118 GLN A CA 1
ATOM 945 C C . GLN A 1 118 ? 4.230 1.694 1.401 1.00 94.12 118 GLN A C 1
ATOM 947 O O . GLN A 1 118 ? 3.707 1.199 2.398 1.00 94.12 118 GLN A O 1
ATOM 952 N N . ARG A 1 119 ? 3.927 2.916 0.964 1.00 91.44 119 ARG A N 1
ATOM 953 C CA . ARG A 1 119 ? 2.940 3.782 1.607 1.00 91.44 119 ARG A CA 1
ATOM 954 C C . ARG A 1 119 ? 1.563 3.121 1.698 1.00 91.44 119 ARG A C 1
ATOM 956 O O . ARG A 1 119 ? 0.964 3.099 2.770 1.00 91.44 119 ARG A O 1
ATOM 963 N N . LEU A 1 120 ? 1.103 2.512 0.605 1.00 93.12 120 LEU A N 1
ATOM 964 C CA . LEU A 1 120 ? -0.163 1.785 0.551 1.00 93.12 120 LEU A CA 1
ATOM 965 C C . LEU A 1 120 ? -0.204 0.649 1.593 1.00 93.12 120 LEU A C 1
ATOM 967 O O . LEU A 1 120 ? -1.203 0.466 2.290 1.00 93.12 120 LEU A O 1
ATOM 971 N N . LYS A 1 121 ? 0.895 -0.102 1.756 1.00 92.00 121 LYS A N 1
ATOM 972 C CA . LYS A 1 121 ? 1.011 -1.142 2.796 1.00 92.00 121 LYS A CA 1
ATOM 973 C C . LYS A 1 121 ? 0.953 -0.563 4.210 1.00 92.00 121 LYS A C 1
ATOM 975 O O . LYS A 1 121 ? 0.238 -1.121 5.042 1.00 92.00 121 LYS A O 1
ATOM 980 N N . THR A 1 122 ? 1.663 0.533 4.472 1.00 90.44 122 THR A N 1
ATOM 981 C CA . THR A 1 122 ? 1.647 1.211 5.778 1.00 90.44 122 THR A CA 1
ATOM 982 C C . THR A 1 122 ? 0.247 1.710 6.126 1.00 90.44 122 THR A C 1
ATOM 984 O O . THR A 1 122 ? -0.230 1.439 7.222 1.00 90.44 122 THR A O 1
ATOM 987 N N . ALA A 1 123 ? -0.466 2.331 5.182 1.00 87.94 123 ALA A N 1
ATOM 988 C CA . ALA A 1 123 ? -1.839 2.791 5.400 1.00 87.94 123 ALA A CA 1
ATOM 989 C C . ALA A 1 123 ? -2.784 1.636 5.786 1.00 87.94 123 ALA A C 1
ATOM 991 O O . ALA A 1 123 ? -3.542 1.736 6.751 1.00 87.94 123 ALA A O 1
ATOM 992 N N . LYS A 1 124 ? -2.690 0.490 5.094 1.00 88.44 124 LYS A N 1
ATOM 993 C CA . LYS A 1 124 ? -3.465 -0.710 5.452 1.00 88.44 124 LYS A CA 1
ATOM 994 C C . LYS A 1 124 ? -3.126 -1.222 6.852 1.00 88.44 124 LYS A C 1
ATOM 996 O O . LYS A 1 124 ? -4.032 -1.619 7.582 1.00 88.44 124 LYS A O 1
ATOM 1001 N N . ARG A 1 125 ? -1.840 -1.240 7.209 1.00 87.69 125 ARG A N 1
ATOM 1002 C CA . ARG A 1 125 ? -1.377 -1.683 8.527 1.00 87.69 125 ARG A CA 1
ATOM 1003 C C . ARG A 1 125 ? -1.919 -0.778 9.634 1.00 87.69 125 ARG A C 1
ATOM 1005 O O . ARG A 1 125 ? -2.542 -1.296 10.551 1.00 87.69 125 ARG A O 1
ATOM 1012 N N . ASN A 1 126 ? -1.790 0.538 9.491 1.00 84.69 126 ASN A N 1
ATOM 1013 C CA . ASN A 1 126 ? -2.290 1.505 10.471 1.00 84.69 126 ASN A CA 1
ATOM 1014 C C . ASN A 1 126 ? -3.810 1.389 10.662 1.00 84.69 126 ASN A C 1
ATOM 1016 O O . ASN A 1 126 ? -4.300 1.416 11.790 1.00 84.69 126 ASN A O 1
ATOM 1020 N N . ASN A 1 127 ? -4.563 1.191 9.574 1.00 82.94 127 ASN A N 1
ATOM 1021 C CA . ASN A 1 127 ? -6.007 0.962 9.656 1.00 82.94 127 ASN A CA 1
ATOM 1022 C C . ASN A 1 127 ? -6.329 -0.334 10.411 1.00 82.94 127 ASN A C 1
ATOM 1024 O O . ASN A 1 127 ? -7.232 -0.355 11.245 1.00 82.94 127 ASN A O 1
ATOM 1028 N N . HIS A 1 128 ? -5.585 -1.411 10.150 1.00 81.62 128 HIS A N 1
ATOM 1029 C CA . HIS A 1 128 ? -5.768 -2.683 10.844 1.00 81.62 128 HIS A CA 1
ATOM 1030 C C . HIS A 1 128 ? -5.445 -2.584 12.339 1.00 81.62 128 HIS A C 1
ATOM 1032 O O . HIS A 1 128 ? -6.257 -3.011 13.151 1.00 81.62 128 HIS A O 1
ATOM 1038 N N . GLU A 1 129 ? -4.314 -1.974 12.697 1.00 82.00 129 GLU A N 1
ATOM 1039 C CA . GLU A 1 129 ? -3.901 -1.751 14.089 1.00 82.00 129 GLU A CA 1
ATOM 1040 C C . GLU A 1 129 ? -4.921 -0.881 14.836 1.00 82.00 129 GLU A C 1
ATOM 1042 O O . GLU A 1 129 ? -5.337 -1.226 15.938 1.00 82.00 129 GLU A O 1
ATOM 1047 N N . THR A 1 130 ? -5.425 0.184 14.204 1.00 79.94 130 THR A N 1
ATOM 1048 C CA . THR A 1 130 ? -6.474 1.039 14.787 1.00 79.94 130 THR A CA 1
ATOM 1049 C C . THR A 1 130 ? -7.775 0.268 15.024 1.00 79.94 130 THR A C 1
ATOM 1051 O O . THR A 1 130 ? -8.409 0.409 16.070 1.00 79.94 130 THR A O 1
ATOM 1054 N N . HIS A 1 131 ? -8.192 -0.567 14.067 1.00 77.12 131 HIS A N 1
ATOM 1055 C CA . HIS A 1 131 ? -9.371 -1.418 14.230 1.00 77.12 131 HIS A CA 1
ATOM 1056 C C . HIS A 1 131 ? -9.175 -2.479 15.317 1.00 77.12 131 HIS A C 1
ATOM 1058 O O . HIS A 1 131 ? -10.102 -2.733 16.083 1.00 77.12 131 HIS A O 1
ATOM 1064 N N . GLN A 1 132 ? -7.986 -3.077 15.411 1.00 78.94 132 GLN A N 1
ATOM 1065 C CA . GLN A 1 132 ? -7.660 -4.036 16.463 1.00 78.94 132 GLN A CA 1
ATOM 1066 C C . GLN A 1 132 ? -7.662 -3.383 17.843 1.00 78.94 132 GLN A C 1
ATOM 1068 O O . GLN A 1 132 ? -8.283 -3.937 18.743 1.00 78.94 132 GLN A O 1
ATOM 1073 N N . ALA A 1 133 ? -7.060 -2.201 17.996 1.00 79.06 133 ALA A N 1
ATOM 1074 C CA . ALA A 1 133 ? -7.074 -1.450 19.249 1.00 79.06 133 ALA A CA 1
ATOM 1075 C C . ALA A 1 133 ? -8.510 -1.127 19.690 1.00 79.06 133 ALA A C 1
ATOM 1077 O O . ALA A 1 133 ? -8.905 -1.457 20.802 1.00 79.06 133 ALA A O 1
ATOM 1078 N N . ARG A 1 134 ? -9.346 -0.607 18.779 1.00 78.69 134 ARG A N 1
ATOM 1079 C CA . ARG A 1 134 ? -10.764 -0.327 19.074 1.00 78.69 134 ARG A CA 1
ATOM 1080 C C . ARG A 1 134 ? -11.555 -1.579 19.449 1.00 78.69 134 ARG A C 1
ATOM 1082 O O . ARG A 1 134 ? -12.393 -1.530 20.344 1.00 78.69 134 ARG A O 1
ATOM 1089 N N . ASN A 1 135 ? -11.318 -2.694 18.762 1.00 78.56 135 ASN A N 1
ATOM 1090 C CA . ASN A 1 135 ? -11.979 -3.957 19.086 1.00 78.56 135 ASN A CA 1
ATOM 1091 C C . ASN A 1 135 ? -11.504 -4.508 20.432 1.00 78.56 135 ASN A C 1
ATOM 1093 O O . ASN A 1 135 ? -12.320 -5.007 21.199 1.00 78.56 135 ASN A O 1
ATOM 1097 N N . HIS A 1 136 ? -10.211 -4.387 20.730 1.00 78.94 136 HIS A N 1
ATOM 1098 C CA . HIS A 1 136 ? -9.638 -4.765 22.013 1.00 78.94 136 HIS A CA 1
ATOM 1099 C C . HIS A 1 136 ? -10.256 -3.947 23.151 1.00 78.94 136 HIS A C 1
ATOM 1101 O O . HIS A 1 136 ? -10.756 -4.530 24.107 1.00 78.94 136 HIS A O 1
ATOM 1107 N N . ASP A 1 137 ? -10.330 -2.622 23.009 1.00 81.06 137 ASP A N 1
ATOM 1108 C CA . ASP A 1 137 ? -10.959 -1.742 24.000 1.00 81.06 137 ASP A CA 1
ATOM 1109 C C . ASP A 1 137 ? -12.446 -2.058 24.178 1.00 81.06 137 ASP A C 1
ATOM 1111 O O . ASP A 1 137 ? -12.935 -2.133 25.304 1.00 81.06 137 ASP A O 1
ATOM 1115 N N . ARG A 1 138 ? -13.167 -2.327 23.082 1.00 80.38 138 ARG A N 1
ATOM 1116 C CA . ARG A 1 138 ? -14.578 -2.731 23.134 1.00 80.38 138 ARG A CA 1
ATOM 1117 C C . ARG A 1 138 ? -14.773 -4.071 23.844 1.00 80.38 138 ARG A C 1
ATOM 1119 O O . ARG A 1 138 ? -15.707 -4.199 24.629 1.00 80.38 138 ARG A O 1
ATOM 1126 N N . HIS A 1 139 ? -13.932 -5.067 23.570 1.00 79.62 139 HIS A N 1
ATOM 1127 C CA . HIS A 1 139 ? -13.986 -6.352 24.268 1.00 79.62 139 HIS A CA 1
ATOM 1128 C C . HIS A 1 139 ? -13.635 -6.190 25.744 1.00 79.62 139 HIS A C 1
ATOM 1130 O O . HIS A 1 139 ? -14.316 -6.767 26.585 1.00 79.62 139 HIS A O 1
ATOM 1136 N N . ARG A 1 140 ? -12.634 -5.360 26.061 1.00 84.00 140 ARG A N 1
ATOM 1137 C CA . ARG A 1 140 ? -12.262 -5.041 27.439 1.00 84.00 140 ARG A CA 1
ATOM 1138 C C . ARG A 1 140 ? -13.438 -4.421 28.188 1.00 84.00 140 ARG A C 1
ATOM 1140 O O . ARG A 1 140 ? -13.811 -4.946 29.224 1.00 84.00 140 ARG A O 1
ATOM 1147 N N . LEU A 1 141 ? -14.072 -3.391 27.627 1.00 83.50 141 LEU A N 1
ATOM 1148 C CA . LEU A 1 141 ? -15.268 -2.768 28.207 1.00 83.50 141 LEU A CA 1
ATOM 1149 C C . LEU A 1 141 ? -16.425 -3.763 28.359 1.00 83.50 141 LEU A C 1
ATOM 1151 O O . LEU A 1 141 ? -17.074 -3.794 29.396 1.00 83.50 141 LEU A O 1
ATOM 1155 N N . GLY A 1 142 ? -16.666 -4.616 27.359 1.00 82.56 142 GLY A N 1
ATOM 1156 C CA . GLY A 1 142 ? -17.693 -5.657 27.447 1.00 82.56 142 GLY A CA 1
ATOM 1157 C C . GLY A 1 142 ? -17.439 -6.654 28.582 1.00 82.56 142 GLY A C 1
ATOM 1158 O O . GLY A 1 142 ? -18.372 -7.016 29.294 1.00 82.56 142 GLY A O 1
ATOM 1159 N N . LEU A 1 143 ? -16.182 -7.063 28.778 1.00 84.88 143 LEU A N 1
ATOM 1160 C CA . LEU A 1 143 ? -15.776 -7.932 29.884 1.00 84.88 143 LEU A CA 1
ATOM 1161 C C . LEU A 1 143 ? -15.881 -7.222 31.238 1.00 84.88 143 LEU A C 1
ATOM 1163 O O . LEU A 1 143 ? -16.362 -7.834 32.186 1.00 84.88 143 LEU A O 1
ATOM 1167 N N . CYS A 1 144 ? -15.501 -5.943 31.323 1.00 84.19 144 CYS A N 1
ATOM 1168 C CA . CYS A 1 144 ? -15.688 -5.125 32.524 1.00 84.19 144 CYS A CA 1
ATOM 1169 C C . CYS A 1 144 ? -17.165 -5.045 32.918 1.00 84.19 144 CYS A C 1
ATOM 1171 O O . CYS A 1 144 ? -17.512 -5.356 34.052 1.00 84.19 144 CYS A O 1
ATOM 1173 N N . ASN A 1 145 ? -18.040 -4.708 31.970 1.00 86.06 145 ASN A N 1
ATOM 1174 C CA . ASN A 1 145 ? -19.474 -4.588 32.224 1.00 86.06 145 ASN A CA 1
ATOM 1175 C C . ASN A 1 145 ? -20.094 -5.929 32.629 1.00 86.06 145 ASN A C 1
ATOM 1177 O O . ASN A 1 145 ? -20.947 -5.969 33.510 1.00 86.06 145 ASN A O 1
ATOM 1181 N N . LEU A 1 146 ? -19.653 -7.034 32.016 1.00 87.44 146 LEU A N 1
ATOM 1182 C CA . LEU A 1 146 ? -20.082 -8.371 32.417 1.00 87.44 146 LEU A CA 1
ATOM 1183 C C . LEU A 1 146 ? -19.639 -8.685 33.851 1.00 87.44 146 LEU A C 1
ATOM 1185 O O . LEU A 1 146 ? -20.447 -9.155 34.643 1.00 87.44 146 LEU A O 1
ATOM 1189 N N . ALA A 1 147 ? -18.383 -8.404 34.195 1.00 88.69 147 ALA A N 1
ATOM 1190 C CA . ALA A 1 147 ? -17.857 -8.649 35.532 1.00 88.69 147 ALA A CA 1
ATOM 1191 C C . ALA A 1 147 ? -18.586 -7.821 36.600 1.00 88.69 147 ALA A C 1
ATOM 1193 O O . ALA A 1 147 ? -18.965 -8.365 37.635 1.00 88.69 147 ALA A O 1
ATOM 1194 N N . LEU A 1 148 ? -18.859 -6.545 36.310 1.00 88.44 148 LEU A N 1
ATOM 1195 C CA . LEU A 1 148 ? -19.660 -5.667 37.165 1.00 88.44 148 LEU A CA 1
ATOM 1196 C C . LEU A 1 148 ? -21.086 -6.191 37.341 1.00 88.44 148 LEU A C 1
ATOM 1198 O O . LEU A 1 148 ? -21.561 -6.263 38.468 1.00 88.44 148 LEU A O 1
ATOM 1202 N N . ALA A 1 149 ? -21.752 -6.619 36.266 1.00 90.06 149 ALA A N 1
ATOM 1203 C CA . ALA A 1 149 ? -23.101 -7.175 36.354 1.00 90.06 149 ALA A CA 1
ATOM 1204 C C . ALA A 1 149 ? -23.148 -8.457 37.206 1.00 90.06 149 ALA A C 1
ATOM 1206 O O . ALA A 1 149 ? -24.069 -8.641 37.999 1.00 90.06 149 ALA A O 1
ATOM 1207 N N . VAL A 1 150 ? -22.142 -9.332 37.082 1.00 90.62 150 VAL A N 1
ATOM 1208 C CA . VAL A 1 150 ? -22.031 -10.540 37.916 1.00 90.62 150 VAL A CA 1
ATOM 1209 C C . VAL A 1 150 ? -21.763 -10.186 39.380 1.00 90.62 150 VAL A C 1
ATOM 1211 O O . VAL A 1 150 ? -22.357 -10.799 40.267 1.00 90.62 150 VAL A O 1
ATOM 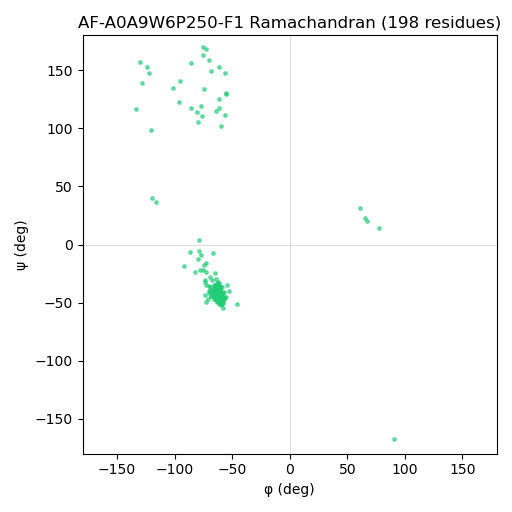1214 N N . HIS A 1 151 ? -20.911 -9.192 39.641 1.00 88.69 151 HIS A N 1
ATOM 1215 C CA . HIS A 1 151 ? -20.643 -8.705 40.993 1.00 88.69 151 HIS A CA 1
ATOM 1216 C C . HIS A 1 151 ? -21.899 -8.100 41.635 1.00 88.69 151 HIS A C 1
ATOM 1218 O O . HIS A 1 151 ? -22.280 -8.493 42.730 1.00 88.69 151 HIS A O 1
ATOM 1224 N N . GLN A 1 152 ? -22.606 -7.221 40.924 1.00 90.06 152 GLN A N 1
ATOM 1225 C CA . GLN A 1 152 ? -23.859 -6.618 41.391 1.00 90.06 152 GLN A CA 1
ATOM 1226 C C . GLN A 1 152 ? -24.942 -7.671 41.656 1.00 90.06 152 GLN A C 1
ATOM 1228 O O . GLN A 1 152 ? -25.677 -7.569 42.635 1.00 90.06 152 GLN A O 1
ATOM 1233 N N . HIS A 1 153 ? -25.027 -8.710 40.819 1.00 92.12 153 HIS A N 1
ATOM 1234 C CA . HIS A 1 153 ? -25.923 -9.842 41.059 1.00 92.12 153 HIS A CA 1
ATOM 1235 C C . HIS A 1 153 ? -25.565 -10.598 42.346 1.00 92.12 153 HIS A C 1
ATOM 1237 O O . HIS A 1 153 ? -26.455 -10.954 43.118 1.00 92.12 153 HIS A O 1
ATOM 1243 N N . ARG A 1 154 ? -24.269 -10.845 42.588 1.00 91.00 154 ARG A N 1
ATOM 1244 C CA . ARG A 1 154 ? -23.788 -11.453 43.836 1.00 91.00 154 ARG A CA 1
ATOM 1245 C C . ARG A 1 154 ? -24.189 -10.615 45.045 1.00 91.00 154 ARG A C 1
ATOM 1247 O O . ARG A 1 154 ? -24.752 -11.171 45.985 1.00 91.00 154 ARG A O 1
ATOM 1254 N N . ASP A 1 155 ? -23.935 -9.312 45.004 1.00 90.19 155 ASP A N 1
ATOM 1255 C CA . ASP A 1 155 ? -24.252 -8.403 46.108 1.00 90.19 155 ASP A CA 1
ATOM 1256 C C . ASP A 1 155 ? -25.758 -8.377 46.392 1.00 90.19 155 ASP A C 1
ATOM 1258 O O . ASP A 1 155 ? -26.165 -8.610 47.525 1.00 90.19 155 ASP A O 1
ATOM 1262 N N . SER A 1 156 ? -26.591 -8.221 45.357 1.00 91.69 156 SER A N 1
ATOM 1263 C CA . SER A 1 156 ? -28.056 -8.227 45.487 1.00 91.69 156 SER A CA 1
ATOM 1264 C C . SER A 1 156 ? -28.587 -9.539 46.079 1.00 91.69 156 SER A C 1
ATOM 1266 O O . SER A 1 156 ? -29.421 -9.505 46.982 1.00 91.69 156 SER A O 1
ATOM 1268 N N . MET A 1 157 ? -28.073 -10.701 45.655 1.00 91.94 157 MET A N 1
ATOM 1269 C CA . MET A 1 157 ? -28.487 -11.982 46.244 1.00 91.94 157 MET A CA 1
ATOM 1270 C C . MET A 1 157 ? -28.100 -12.110 47.719 1.00 91.94 157 MET A C 1
ATOM 1272 O O . MET A 1 157 ? -28.884 -12.630 48.517 1.00 91.94 157 MET A O 1
ATOM 1276 N N . LEU A 1 158 ? -26.906 -11.642 48.089 1.00 89.00 158 LEU A N 1
ATOM 1277 C CA . LEU A 1 158 ? -26.441 -11.666 49.475 1.00 89.00 158 LEU A CA 1
ATOM 1278 C C . LEU A 1 158 ? -27.232 -10.689 50.358 1.00 89.00 158 LEU A C 1
ATOM 1280 O O . LEU A 1 158 ? -27.577 -11.048 51.484 1.00 89.00 158 LEU A O 1
ATOM 1284 N N . GLU A 1 159 ? -27.556 -9.497 49.852 1.00 91.38 159 GLU A N 1
ATOM 1285 C CA . GLU A 1 159 ? -28.374 -8.490 50.542 1.00 91.38 159 GLU A CA 1
ATOM 1286 C C . GLU A 1 159 ? -29.813 -8.967 50.775 1.00 91.38 159 GLU A C 1
ATOM 1288 O O . GLU A 1 159 ? -30.364 -8.780 51.861 1.00 91.38 159 GLU A O 1
ATOM 1293 N N . GLU A 1 160 ? -30.414 -9.632 49.787 1.00 92.19 160 GLU A N 1
ATOM 1294 C CA . GLU A 1 160 ? -31.772 -10.179 49.880 1.00 92.19 160 GLU A CA 1
ATOM 1295 C C . GLU A 1 160 ? -31.835 -11.506 50.660 1.00 92.19 160 GLU A C 1
ATOM 1297 O O . GLU A 1 160 ? -32.921 -12.031 50.921 1.00 92.19 160 GLU A O 1
ATOM 1302 N N . GLY A 1 161 ? -30.683 -12.063 51.054 1.00 89.88 161 GLY A N 1
ATOM 1303 C CA . GLY A 1 161 ? -30.596 -13.352 51.743 1.00 89.88 161 GLY A CA 1
ATOM 1304 C C . GLY A 1 161 ? -31.047 -14.534 50.877 1.00 89.88 161 GLY A C 1
ATOM 1305 O O . GLY A 1 161 ? -31.450 -15.575 51.405 1.00 89.88 161 GLY A O 1
ATOM 1306 N N . ILE A 1 162 ? -31.005 -14.382 49.551 1.00 91.94 162 ILE A N 1
ATOM 1307 C CA . ILE A 1 162 ? -31.360 -15.429 48.595 1.00 91.94 162 ILE A CA 1
ATOM 1308 C C . ILE A 1 162 ? -30.230 -16.458 48.560 1.00 91.94 162 ILE A C 1
ATOM 1310 O O . ILE A 1 162 ? -29.050 -16.124 48.487 1.00 91.94 162 ILE A O 1
ATOM 1314 N N . THR A 1 163 ? -30.588 -17.742 48.610 1.00 90.19 163 THR A N 1
ATOM 1315 C CA . THR A 1 163 ? -29.602 -18.816 48.451 1.00 90.19 163 THR A CA 1
ATOM 1316 C C . THR A 1 163 ? -29.245 -18.957 46.967 1.00 90.19 163 THR A C 1
ATOM 1318 O O . THR A 1 163 ? -30.147 -19.264 46.184 1.00 90.19 163 THR A O 1
ATOM 1321 N N . PRO A 1 164 ? -27.975 -18.760 46.569 1.00 90.62 164 PRO A N 1
ATOM 1322 C CA . PRO A 1 164 ? -27.562 -18.859 45.171 1.00 90.62 164 PRO A CA 1
ATOM 1323 C C . PRO A 1 164 ? -27.649 -20.293 44.650 1.00 90.62 164 PRO A C 1
ATOM 1325 O O . PRO A 1 164 ? -27.418 -21.255 45.393 1.00 90.62 164 PRO A O 1
ATOM 1328 N N . ASP A 1 165 ? -27.927 -20.444 43.355 1.00 92.88 165 ASP A N 1
ATOM 1329 C CA . ASP A 1 165 ? -27.840 -21.740 42.692 1.00 92.88 165 ASP A CA 1
ATOM 1330 C C . ASP A 1 165 ? -26.367 -22.119 42.449 1.00 92.88 165 ASP A C 1
ATOM 1332 O O . ASP A 1 165 ? -25.445 -21.298 42.459 1.00 92.88 165 ASP A O 1
ATOM 1336 N N . LYS A 1 166 ? -26.118 -23.401 42.178 1.00 91.69 166 LYS A N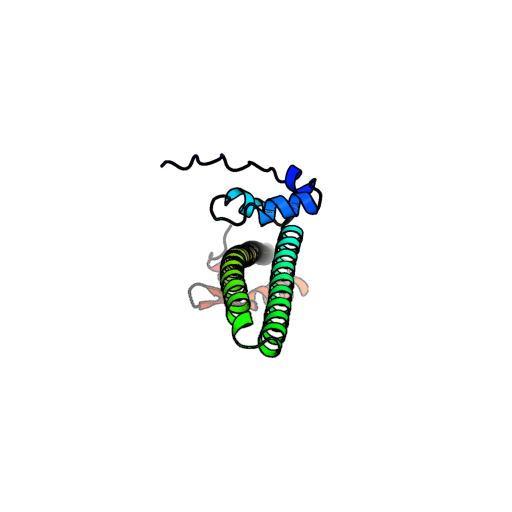 1
ATOM 1337 C CA . LYS A 1 166 ? -24.797 -23.927 41.819 1.00 91.69 166 LYS A CA 1
ATOM 1338 C C . LYS A 1 166 ? -24.193 -23.190 40.625 1.00 91.69 166 LYS A C 1
ATOM 1340 O O . LYS A 1 166 ? -22.977 -23.031 40.572 1.00 91.69 166 LYS A O 1
ATOM 1345 N N . HIS A 1 167 ? -25.018 -22.760 39.673 1.00 90.69 167 HIS A N 1
ATOM 1346 C CA . HIS A 1 167 ? -24.562 -22.014 38.502 1.00 90.69 167 HIS A CA 1
ATOM 1347 C C . HIS A 1 167 ? -24.074 -20.603 38.857 1.00 90.69 167 HIS A C 1
ATOM 1349 O O . HIS A 1 167 ? -23.061 -20.172 38.305 1.00 90.69 167 HIS A O 1
ATOM 1355 N N . ASP A 1 168 ? -24.713 -19.939 39.822 1.00 90.94 168 ASP A N 1
ATOM 1356 C CA . ASP A 1 168 ? -24.296 -18.620 40.312 1.00 90.94 168 ASP A CA 1
ATOM 1357 C C . ASP A 1 168 ? -22.946 -18.712 41.026 1.00 90.94 168 ASP A C 1
ATOM 1359 O O . ASP A 1 168 ? -22.035 -17.937 40.749 1.00 90.94 168 ASP A O 1
ATOM 1363 N N . LEU A 1 169 ? -22.767 -19.736 41.868 1.00 90.12 169 LEU A N 1
ATOM 1364 C CA . LEU A 1 169 ? -21.500 -19.981 42.562 1.00 90.12 169 LEU A CA 1
ATOM 1365 C C . LEU A 1 169 ? -20.334 -20.214 41.591 1.00 90.12 169 LEU A C 1
ATOM 1367 O O . LEU A 1 169 ? -19.242 -19.694 41.812 1.00 90.12 169 LEU A O 1
ATOM 1371 N N . VAL A 1 170 ? -20.557 -20.960 40.502 1.00 91.94 170 VAL A N 1
ATOM 1372 C CA . VAL A 1 170 ? -19.540 -21.176 39.453 1.00 91.94 170 VAL A CA 1
ATOM 1373 C C . VAL A 1 170 ? -19.195 -19.867 38.741 1.00 91.94 170 VAL A C 1
ATOM 1375 O O . VAL A 1 170 ? -18.027 -19.611 38.448 1.00 91.94 170 VAL A O 1
ATOM 1378 N N . LEU A 1 171 ? -20.198 -19.030 38.471 1.00 89.56 171 LEU A N 1
ATOM 1379 C CA . LEU A 1 171 ? -20.012 -17.729 37.836 1.00 89.56 171 LEU A CA 1
ATOM 1380 C C . LEU A 1 171 ? -19.215 -16.772 38.738 1.00 89.56 171 LEU A C 1
ATOM 1382 O O . LEU A 1 171 ? -18.326 -16.072 38.260 1.00 89.56 171 LEU A O 1
ATOM 1386 N N . TRP A 1 172 ? -19.489 -16.773 40.043 1.00 91.75 172 TRP A N 1
ATOM 1387 C CA . TRP A 1 172 ? -18.770 -15.947 41.017 1.00 91.75 172 TRP A CA 1
ATOM 1388 C C . TRP A 1 172 ? -17.338 -16.434 41.230 1.00 91.75 172 TRP A C 1
ATOM 1390 O O . TRP A 1 172 ? -16.415 -15.626 41.260 1.00 91.75 172 TRP A O 1
ATOM 1400 N N . GLU A 1 173 ? -17.121 -17.750 41.287 1.00 90.56 173 GLU A N 1
ATOM 1401 C CA . GLU A 1 173 ? -15.774 -18.326 41.355 1.00 90.56 173 GLU A CA 1
ATOM 1402 C C . GLU A 1 173 ? -14.944 -17.970 40.107 1.00 90.56 173 GLU A C 1
ATOM 1404 O O . GLU A 1 173 ? -13.731 -17.771 40.193 1.00 90.56 173 GLU A O 1
ATOM 1409 N N . ALA A 1 174 ? -15.583 -17.846 38.940 1.00 87.44 174 ALA A N 1
ATOM 1410 C CA . ALA A 1 174 ? -14.903 -17.408 37.727 1.00 87.44 174 ALA A CA 1
ATOM 1411 C C . ALA A 1 174 ? -14.358 -15.971 37.845 1.00 87.4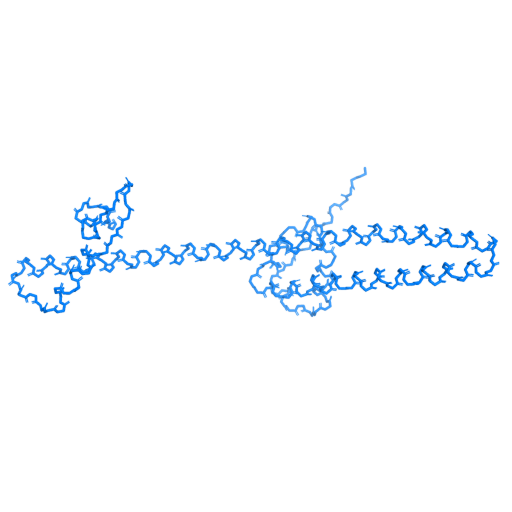4 174 ALA A C 1
ATOM 1413 O O . ALA A 1 174 ? -13.274 -15.709 37.327 1.00 87.44 174 ALA A O 1
ATOM 1414 N N . LEU A 1 175 ? -15.040 -15.064 38.560 1.00 85.88 175 LEU A N 1
ATOM 1415 C CA . LEU A 1 175 ? -14.520 -13.713 38.822 1.00 85.88 175 LEU A CA 1
ATOM 1416 C C . LEU A 1 175 ? -13.265 -13.731 39.704 1.00 85.88 175 LEU A C 1
ATOM 1418 O O . LEU A 1 175 ? -12.360 -12.927 39.498 1.00 85.88 175 LEU A O 1
ATOM 1422 N N . GLU A 1 176 ? -13.189 -14.658 40.657 1.00 85.88 176 GLU A N 1
ATOM 1423 C CA . GLU A 1 176 ? -12.024 -14.798 41.541 1.00 85.88 176 GLU A CA 1
ATOM 1424 C C . GLU A 1 176 ? -10.815 -15.414 40.825 1.00 85.88 176 GLU A C 1
ATOM 1426 O O . GLU A 1 176 ? -9.670 -15.114 41.154 1.00 85.88 176 GLU A O 1
ATOM 1431 N N . LYS A 1 177 ? -11.058 -16.271 39.826 1.00 88.25 177 LYS A N 1
ATOM 1432 C CA . LYS A 1 177 ? -10.005 -16.955 39.055 1.00 88.25 177 LYS A CA 1
ATOM 1433 C C . LYS A 1 177 ? -9.411 -16.107 37.935 1.00 88.25 177 LYS A C 1
ATOM 1435 O O . LYS A 1 177 ? -8.314 -16.409 37.470 1.00 88.25 177 LYS A O 1
ATOM 1440 N N . ILE A 1 178 ? -10.145 -15.113 37.439 1.00 85.69 178 ILE A N 1
ATOM 1441 C CA . ILE A 1 178 ? -9.647 -14.234 36.381 1.00 85.69 178 ILE A CA 1
ATOM 1442 C C . ILE A 1 178 ? -8.747 -13.180 37.019 1.00 85.69 178 ILE A C 1
ATOM 1444 O O . ILE A 1 178 ? -9.205 -12.328 37.775 1.00 85.69 178 ILE A O 1
ATOM 1448 N N . GLU A 1 179 ? -7.464 -13.240 36.684 1.00 85.94 179 GLU A N 1
ATOM 1449 C CA . GLU A 1 179 ? -6.448 -12.311 37.165 1.00 85.94 179 GLU A CA 1
ATOM 1450 C C . GLU A 1 179 ? -6.211 -11.173 36.165 1.00 85.94 179 GLU A C 1
ATOM 1452 O O . GLU A 1 179 ? -6.166 -11.381 34.948 1.00 85.94 179 GLU A O 1
ATOM 1457 N N . VAL A 1 180 ? -6.029 -9.959 36.684 1.00 80.88 180 VAL A N 1
ATOM 1458 C CA . VAL A 1 180 ? -5.708 -8.757 35.908 1.00 80.88 180 VAL A CA 1
ATOM 1459 C C . VAL A 1 180 ? -4.491 -8.046 36.492 1.00 80.88 180 VAL A C 1
ATOM 1461 O O . VAL A 1 180 ? -4.336 -7.929 37.708 1.00 80.88 180 VAL A O 1
ATOM 1464 N N . GLU A 1 181 ? -3.613 -7.556 35.615 1.00 80.75 181 GLU A N 1
ATOM 1465 C CA . GLU A 1 181 ? -2.459 -6.750 36.015 1.00 80.75 181 GLU A CA 1
ATOM 1466 C C . GLU A 1 181 ? -2.862 -5.274 36.140 1.00 80.75 181 GLU A C 1
ATOM 1468 O O . GLU A 1 181 ? -3.267 -4.637 35.167 1.00 80.75 181 GLU A O 1
ATOM 1473 N N . MET A 1 182 ? -2.742 -4.721 37.347 1.00 71.94 182 MET A N 1
ATOM 1474 C CA . MET A 1 182 ? -3.099 -3.346 37.690 1.00 71.94 182 MET A CA 1
ATOM 1475 C C . MET A 1 182 ? -1.973 -2.716 38.515 1.00 71.94 182 MET A C 1
ATOM 1477 O O . MET A 1 182 ? -1.653 -3.167 39.614 1.00 71.94 182 MET A O 1
ATOM 1481 N N . GLY A 1 183 ? -1.332 -1.669 37.982 1.00 70.81 183 GLY A N 1
ATOM 1482 C CA . GLY A 1 183 ? -0.279 -0.934 38.698 1.00 70.81 183 GLY A CA 1
ATOM 1483 C C . GLY A 1 183 ? 0.946 -1.780 39.081 1.00 70.81 183 GLY A C 1
ATOM 1484 O O . GLY A 1 183 ? 1.552 -1.534 40.123 1.00 70.81 183 GLY A O 1
ATOM 1485 N N . GLY A 1 184 ? 1.294 -2.789 38.272 1.00 80.44 184 GLY A N 1
ATOM 1486 C CA . GLY A 1 184 ? 2.412 -3.707 38.531 1.00 80.44 184 GLY A CA 1
ATOM 1487 C C . GLY A 1 184 ? 2.115 -4.794 39.570 1.00 80.44 184 GLY A C 1
ATOM 1488 O O . GLY A 1 184 ? 3.041 -5.428 40.076 1.00 80.44 184 GLY A O 1
ATOM 1489 N N . ARG A 1 185 ? 0.839 -5.003 39.917 1.00 84.06 185 ARG A N 1
ATOM 1490 C CA . ARG A 1 185 ? 0.363 -6.113 40.752 1.00 84.06 185 ARG A CA 1
ATOM 1491 C C . ARG A 1 185 ? -0.680 -6.919 39.992 1.00 84.06 185 ARG A C 1
ATOM 1493 O O . ARG A 1 185 ? -1.443 -6.356 39.217 1.00 84.06 185 ARG A O 1
ATOM 1500 N N . VAL A 1 186 ? -0.722 -8.220 40.249 1.00 85.31 186 VAL A N 1
ATOM 1501 C CA . VAL A 1 186 ? -1.764 -9.115 39.740 1.00 85.31 186 VAL A CA 1
ATOM 1502 C C . VAL A 1 186 ? -2.820 -9.267 40.832 1.00 85.31 186 VAL A C 1
ATOM 1504 O O . VAL A 1 186 ? -2.476 -9.624 41.958 1.00 85.31 186 VAL A O 1
ATOM 1507 N N . ILE A 1 187 ? -4.072 -8.931 40.524 1.00 86.19 187 ILE A N 1
ATOM 1508 C CA . ILE A 1 187 ? -5.224 -9.032 41.437 1.00 86.19 187 ILE A CA 1
ATOM 1509 C C . ILE A 1 187 ? -6.376 -9.765 40.745 1.00 86.19 187 ILE A C 1
ATOM 1511 O O . ILE A 1 187 ? -6.428 -9.785 39.511 1.00 86.19 187 ILE A O 1
ATOM 1515 N N . SER A 1 188 ? -7.297 -10.361 41.510 1.00 85.31 188 SER A N 1
ATOM 1516 C CA . SER A 1 188 ? -8.495 -10.970 40.916 1.00 85.31 188 SER A CA 1
ATOM 1517 C C . SER A 1 188 ? -9.446 -9.902 40.373 1.00 85.31 188 SER A C 1
ATOM 1519 O O . SER A 1 188 ? -9.413 -8.735 40.779 1.00 85.31 188 SER A O 1
ATOM 1521 N N . LEU A 1 189 ? -10.318 -10.295 39.448 1.00 82.19 189 LEU A N 1
ATOM 1522 C CA . LEU A 1 189 ? -11.318 -9.402 38.871 1.00 82.19 189 LEU A CA 1
ATOM 1523 C C . LEU A 1 189 ? -12.296 -8.881 39.927 1.00 82.19 189 LEU A C 1
ATOM 1525 O O . LEU A 1 189 ? -12.671 -7.711 39.888 1.00 82.19 189 LEU A O 1
ATOM 1529 N N . ALA A 1 190 ? -12.666 -9.734 40.884 1.00 82.81 190 ALA A N 1
ATOM 1530 C CA . ALA A 1 190 ? -13.488 -9.351 42.027 1.00 82.81 190 ALA A CA 1
ATOM 1531 C C . ALA A 1 190 ? -12.799 -8.261 42.865 1.00 82.81 190 ALA A C 1
ATOM 1533 O O . ALA A 1 190 ? -13.373 -7.198 43.077 1.00 82.81 190 ALA A O 1
ATOM 1534 N N . GLN A 1 191 ? -11.524 -8.455 43.221 1.00 84.44 191 GLN A N 1
ATOM 1535 C CA . GLN A 1 191 ? -10.738 -7.458 43.958 1.00 84.44 191 GLN A CA 1
ATOM 1536 C C . GLN A 1 191 ? -10.594 -6.137 43.193 1.00 84.44 19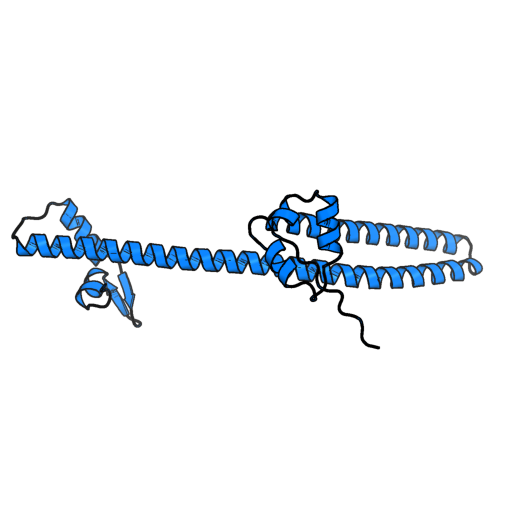1 GLN A C 1
ATOM 1538 O O . GLN A 1 191 ? -10.654 -5.061 43.783 1.00 84.44 191 GLN A O 1
ATOM 1543 N N . ALA A 1 192 ? -10.413 -6.193 41.871 1.00 81.75 192 ALA A N 1
ATOM 1544 C CA . ALA A 1 192 ? -10.324 -4.991 41.046 1.00 81.75 192 ALA A CA 1
ATOM 1545 C C . ALA A 1 192 ? -11.619 -4.155 41.086 1.00 81.75 192 ALA A C 1
ATOM 1547 O O . ALA A 1 192 ? -11.549 -2.922 41.089 1.00 81.75 192 ALA A O 1
ATOM 1548 N N . ILE A 1 193 ? -12.781 -4.813 41.146 1.00 84.00 193 ILE A N 1
ATOM 1549 C CA . ILE A 1 193 ? -14.090 -4.164 41.290 1.00 84.00 193 ILE A CA 1
ATOM 1550 C C . ILE A 1 193 ? -14.260 -3.612 42.712 1.00 84.00 193 ILE A C 1
ATOM 1552 O O . ILE A 1 193 ? -14.561 -2.430 42.869 1.00 84.00 193 ILE A O 1
ATOM 1556 N N . GLU A 1 194 ? -13.986 -4.417 43.741 1.00 83.81 194 GLU A N 1
ATOM 1557 C CA . GLU A 1 194 ? -14.105 -4.024 45.155 1.00 83.81 194 GLU A CA 1
ATOM 1558 C C . GLU A 1 194 ? -13.217 -2.821 45.517 1.00 83.81 194 GLU A C 1
ATOM 1560 O O . GLU A 1 194 ? -13.615 -1.949 46.289 1.00 83.81 194 GLU A O 1
ATOM 1565 N N . TYR A 1 195 ? -12.018 -2.728 44.934 1.00 83.06 195 TYR A N 1
ATOM 1566 C CA . TYR A 1 195 ? -11.099 -1.602 45.139 1.00 83.06 195 TYR A CA 1
ATOM 1567 C C . TYR A 1 195 ? -11.465 -0.347 44.333 1.00 83.06 195 TYR A C 1
ATOM 1569 O O . TYR A 1 195 ? -10.724 0.639 44.363 1.00 83.06 195 TYR A O 1
ATOM 1577 N N . GLY A 1 196 ? -12.590 -0.361 43.612 1.00 75.00 196 GLY A N 1
ATOM 1578 C CA . GLY A 1 196 ? -13.065 0.775 42.824 1.00 75.00 196 GLY A CA 1
ATOM 1579 C C . GLY A 1 196 ? -12.160 1.100 41.637 1.00 75.00 196 GLY A C 1
ATOM 1580 O O . GLY A 1 196 ? -12.178 2.219 41.131 1.00 75.00 196 GLY A O 1
ATOM 1581 N N . HIS A 1 197 ? -11.333 0.148 41.193 1.00 71.00 197 HIS A N 1
ATOM 1582 C CA . HIS A 1 197 ? -10.488 0.362 40.024 1.00 71.00 197 HIS A CA 1
ATOM 1583 C C . HIS A 1 197 ? -11.283 0.286 38.722 1.00 71.00 197 HIS A C 1
ATOM 1585 O O . HIS A 1 197 ? -10.843 0.863 37.727 1.00 71.00 197 HIS A O 1
ATOM 1591 N N . TRP A 1 198 ? -12.439 -0.381 38.745 1.00 68.75 198 TRP A N 1
ATOM 1592 C CA . TRP A 1 198 ? -13.437 -0.405 37.680 1.00 68.75 198 TRP A CA 1
ATOM 1593 C C . TRP A 1 198 ? -14.764 0.135 38.220 1.00 68.75 198 TRP A C 1
ATOM 1595 O O . TRP A 1 198 ? -15.520 -0.583 38.866 1.00 68.75 198 TRP A O 1
ATOM 1605 N N . THR A 1 199 ? -15.031 1.409 37.954 1.00 55.59 199 THR A N 1
ATOM 1606 C CA . THR A 1 199 ? -16.335 2.057 38.146 1.00 55.59 199 THR A CA 1
ATOM 1607 C C . THR A 1 199 ? -16.772 2.669 36.815 1.00 55.59 199 THR A C 1
ATOM 1609 O O . THR A 1 199 ? -15.905 2.985 35.994 1.00 55.59 199 THR A O 1
ATOM 1612 N N . ASP A 1 200 ? -18.085 2.807 36.606 1.00 51.00 200 ASP A N 1
ATOM 1613 C CA . ASP A 1 200 ? -18.664 3.563 35.478 1.00 51.00 200 ASP A CA 1
ATOM 1614 C C . ASP A 1 200 ? -18.077 4.982 35.344 1.00 51.00 200 ASP A C 1
ATOM 1616 O O . ASP A 1 200 ? -17.781 5.615 36.390 1.00 51.00 200 ASP A O 1
#

Organism: NCBI:txid1670832

Foldseek 3Di:
DDDPPPPAPDDDLVNLVPDDLVVNLCVLLVPLDPSRVVVLVSCLDPVNLVSSLVSLVVLLVVLVVVLVVLVVVLVVLVVVLVVVDDVSVVVSVVSVVVSVVVVVVSVVSNVSSVVSNVVSVVSVVVVVVVVVVVVVVVVVVVVLVVLVVLLVVVVVCVVVVNDDDPVSVVVVVVQQPDWDQDPNDIGGNNVCVVVVVDDD